Protein AF-A0AAN0JYJ9-F1 (afdb_monomer_lite)

Radius of gyration: 47.21 Å; chains: 1; bounding box: 96×45×142 Å

Foldseek 3Di:
DVVVVVVVVVVVVVVVVVVVVVVVVVVVVVVVVVVVVVVVVVVVVVVVVVVVVVVVVVVCVVCVVVVVVVVVVVVVVVVVVVVVVVVVVVVVVVVVVVVVVVVVVVVVVVVVVVPDPDDDPPPCDPVNVVVVVVCVVPVDDDDDDDDDDDDDDDDDDDDDDDDDDDPPPDDPPDDDDPVVVVVVVVVVVVVVVVVVVVVVVVVVVVVVD

Secondary structure (DSSP, 8-state):
-HHHHHHHHHHHHHHHHHHHHHHHHHHHHHHHHHHHHHHHHHHHHHHHHHHHHHHHHHHHHHHHHHHHHHHHHHHHHHHHHHHHHHHHHHHHHHHHHHHHHHHHHHHHHHHHGGGSS--------HHHHHHHHHHHHH------------------------------------SSSSHHHHHHHHHHHHHHHHHHHHHHHHHHHHT--

Organism: Amphimedon queenslandica (NCBI:txid400682)

Structure (mmCIF, N/CA/C/O backbone):
data_AF-A0AAN0JYJ9-F1
#
_entry.id   AF-A0AAN0JYJ9-F1
#
loop_
_atom_site.group_PDB
_atom_site.id
_atom_site.type_symbol
_atom_site.label_atom_id
_atom_site.label_alt_id
_atom_site.label_comp_id
_atom_site.label_asym_id
_atom_site.label_entity_id
_atom_site.label_seq_id
_atom_site.pdbx_PDB_ins_code
_atom_site.Cartn_x
_atom_site.Cartn_y
_atom_site.Cartn_z
_atom_site.occupancy
_atom_site.B_iso_or_equiv
_atom_site.auth_seq_id
_atom_site.auth_comp_id
_atom_site.auth_asym_id
_atom_site.auth_atom_id
_atom_site.pdbx_PDB_model_num
ATOM 1 N N . TYR A 1 1 ? 26.492 5.635 -74.767 1.00 60.31 1 TYR A N 1
ATOM 2 C CA . TYR A 1 1 ? 25.421 5.839 -73.766 1.00 60.31 1 TYR A CA 1
ATOM 3 C C . TYR A 1 1 ? 25.362 4.729 -72.712 1.00 60.31 1 TYR A C 1
ATOM 5 O O . TYR A 1 1 ? 25.387 5.067 -71.536 1.00 60.31 1 TYR A O 1
ATOM 13 N N . HIS A 1 2 ? 25.402 3.439 -73.074 1.00 64.19 2 HIS A N 1
ATOM 14 C CA . HIS A 1 2 ? 25.341 2.319 -72.110 1.00 64.19 2 HIS A CA 1
ATOM 15 C C . HIS A 1 2 ? 26.397 2.320 -70.988 1.00 64.19 2 HIS A C 1
ATOM 17 O O . HIS A 1 2 ? 26.057 2.051 -69.841 1.00 64.19 2 HIS A O 1
ATOM 23 N N . PHE A 1 3 ? 27.651 2.678 -71.275 1.00 72.38 3 PHE A N 1
ATOM 24 C CA . PHE A 1 3 ? 28.722 2.655 -70.267 1.00 72.38 3 PHE A CA 1
ATOM 25 C C . PHE A 1 3 ? 28.516 3.674 -69.128 1.00 72.38 3 PHE A C 1
ATOM 27 O O . PHE A 1 3 ? 28.776 3.377 -67.966 1.00 72.38 3 PHE A O 1
ATOM 34 N N . LYS A 1 4 ? 27.974 4.861 -69.441 1.00 79.06 4 LYS A N 1
ATOM 35 C CA . LYS A 1 4 ? 27.653 5.888 -68.432 1.00 79.06 4 LYS A CA 1
ATOM 36 C C . LYS A 1 4 ? 26.501 5.451 -67.524 1.00 79.06 4 LYS A C 1
ATOM 38 O O . LYS A 1 4 ? 26.541 5.703 -66.326 1.00 79.06 4 LYS A O 1
ATOM 43 N N . PHE A 1 5 ? 25.504 4.772 -68.092 1.00 86.69 5 PHE A N 1
ATOM 44 C CA . PHE A 1 5 ? 24.367 4.247 -67.338 1.00 86.69 5 PHE A CA 1
ATOM 45 C C . PHE A 1 5 ? 24.792 3.131 -66.374 1.00 86.69 5 PHE A C 1
ATOM 47 O O . PHE A 1 5 ? 24.435 3.164 -65.203 1.00 86.69 5 PHE A O 1
ATOM 54 N N . TYR A 1 6 ? 25.637 2.201 -66.833 1.00 89.81 6 TYR A N 1
ATOM 55 C CA . TYR A 1 6 ? 26.195 1.144 -65.985 1.00 89.81 6 TYR A CA 1
ATOM 56 C C . TYR A 1 6 ? 26.971 1.706 -64.783 1.00 89.81 6 TYR A C 1
ATOM 58 O O . TYR A 1 6 ? 26.788 1.259 -63.653 1.00 89.81 6 TYR A O 1
ATOM 66 N N . HIS A 1 7 ? 27.789 2.737 -65.007 1.00 89.19 7 HIS A N 1
ATOM 67 C CA . HIS A 1 7 ? 28.553 3.367 -63.934 1.00 89.19 7 HIS A CA 1
ATOM 68 C C . HIS A 1 7 ? 27.659 4.088 -62.911 1.00 89.19 7 HIS A C 1
ATOM 70 O O . HIS A 1 7 ? 27.952 4.064 -61.716 1.00 89.19 7 HIS A O 1
ATOM 76 N N . ALA A 1 8 ? 26.563 4.709 -63.360 1.00 91.06 8 ALA A N 1
ATOM 77 C CA . ALA A 1 8 ? 25.593 5.342 -62.470 1.00 91.06 8 ALA A CA 1
ATOM 78 C C . ALA A 1 8 ? 24.865 4.308 -61.594 1.00 91.06 8 ALA A C 1
ATOM 80 O O . ALA A 1 8 ? 24.741 4.508 -60.389 1.00 91.06 8 ALA A O 1
ATOM 81 N N . VAL A 1 9 ? 24.455 3.173 -62.172 1.00 93.62 9 VAL A N 1
ATOM 82 C CA . VAL A 1 9 ? 23.815 2.075 -61.425 1.00 93.62 9 VAL A CA 1
ATOM 83 C C . VAL A 1 9 ? 24.770 1.467 -60.396 1.00 93.62 9 VAL A C 1
ATOM 85 O O . VAL A 1 9 ? 24.369 1.258 -59.255 1.00 93.62 9 VAL A O 1
ATOM 88 N N . LYS A 1 10 ? 26.040 1.232 -60.757 1.00 95.00 10 LYS A N 1
ATOM 89 C CA . LYS A 1 10 ? 27.048 0.704 -59.821 1.00 95.00 10 LYS A CA 1
ATOM 90 C C . LYS A 1 10 ? 27.256 1.639 -58.628 1.00 95.00 10 LYS A C 1
ATOM 92 O O . LYS A 1 10 ? 27.233 1.176 -57.495 1.00 95.00 10 LYS A O 1
ATOM 97 N N . LYS A 1 11 ? 27.371 2.946 -58.888 1.00 95.19 11 LYS A N 1
ATOM 98 C CA . LYS A 1 11 ? 27.524 3.973 -57.849 1.00 95.19 11 LYS A CA 1
ATOM 99 C C . LYS A 1 11 ? 26.323 4.005 -56.900 1.00 95.19 11 LYS A C 1
ATOM 101 O O . LYS A 1 11 ? 26.507 3.979 -55.694 1.00 95.19 11 LYS A O 1
ATOM 106 N N . LEU A 1 12 ? 25.101 3.979 -57.436 1.00 95.44 12 LEU A N 1
ATOM 107 C CA . LEU A 1 12 ? 23.884 3.931 -56.617 1.00 95.44 12 LEU A CA 1
ATOM 108 C C . LEU A 1 12 ? 23.772 2.636 -55.802 1.00 95.44 12 LEU A C 1
ATOM 110 O O . LEU A 1 12 ? 23.258 2.652 -54.688 1.00 95.44 12 LEU A O 1
ATOM 114 N N . GLN A 1 13 ? 24.249 1.509 -56.336 1.00 94.44 13 GLN A N 1
ATOM 115 C CA . GLN A 1 13 ? 24.273 0.244 -55.606 1.00 94.44 13 GLN A CA 1
ATOM 116 C C . GLN A 1 13 ? 25.289 0.267 -54.455 1.00 94.44 13 GLN A C 1
ATOM 118 O O . GLN A 1 13 ? 24.998 -0.259 -53.384 1.00 94.44 13 GLN A O 1
ATOM 123 N N . GLU A 1 14 ? 26.456 0.877 -54.665 1.00 96.19 14 GLU A N 1
ATOM 124 C CA . GLU A 1 14 ? 27.469 1.087 -53.624 1.00 96.19 14 GLU A CA 1
ATOM 125 C C . GLU A 1 14 ? 26.932 2.023 -52.531 1.00 96.19 14 GLU A C 1
ATOM 127 O O . GLU A 1 14 ? 26.912 1.631 -51.368 1.00 96.19 14 GLU A O 1
ATOM 132 N N . GLU A 1 15 ? 26.358 3.172 -52.905 1.00 95.88 15 GLU A N 1
ATOM 133 C CA . GLU A 1 15 ? 25.722 4.117 -51.971 1.00 95.88 15 GLU A CA 1
ATOM 134 C C . GLU A 1 15 ? 24.579 3.465 -51.174 1.00 95.88 15 GLU A C 1
ATOM 136 O O . GLU A 1 15 ? 24.473 3.654 -49.963 1.00 95.88 15 GLU A O 1
ATOM 141 N N . LYS A 1 16 ? 23.739 2.641 -51.820 1.00 95.75 16 LYS A N 1
ATOM 142 C CA . LYS A 1 16 ? 22.683 1.876 -51.136 1.00 95.75 16 LYS A CA 1
ATOM 143 C C . LYS A 1 16 ? 23.263 0.903 -50.107 1.00 95.75 16 LYS A C 1
ATOM 145 O O . LYS A 1 16 ? 22.707 0.772 -49.017 1.00 95.75 16 LYS A O 1
ATOM 150 N N . ASN A 1 17 ? 24.333 0.193 -50.458 1.00 96.38 17 ASN A N 1
ATOM 151 C CA . ASN A 1 17 ? 24.959 -0.781 -49.567 1.00 96.38 17 ASN A CA 1
ATOM 152 C C . ASN A 1 17 ? 25.631 -0.088 -48.373 1.00 96.38 17 ASN A C 1
ATOM 154 O O . ASN A 1 17 ? 25.452 -0.535 -47.242 1.00 96.38 17 ASN A O 1
ATOM 158 N N . GLU A 1 18 ? 26.347 1.014 -48.609 1.00 96.88 18 GLU A N 1
ATOM 159 C CA . GLU A 1 18 ? 26.961 1.834 -47.557 1.00 96.88 18 GLU A CA 1
ATOM 160 C C . GLU A 1 18 ? 25.907 2.398 -46.604 1.00 96.88 18 GLU A C 1
ATOM 162 O O . GLU A 1 18 ? 26.042 2.275 -45.387 1.00 96.88 18 GLU A O 1
ATOM 167 N N . LEU A 1 19 ? 24.816 2.948 -47.141 1.00 95.56 19 LEU A N 1
ATOM 168 C CA . LEU A 1 19 ? 23.715 3.462 -46.332 1.00 95.56 19 LEU A CA 1
ATOM 169 C C . LEU A 1 19 ? 23.060 2.343 -45.505 1.00 95.56 19 LEU A C 1
ATOM 171 O O . LEU A 1 19 ? 22.763 2.537 -44.328 1.00 95.56 19 LEU A O 1
ATOM 175 N N . GLY A 1 20 ? 22.883 1.153 -46.088 1.00 96.50 20 GLY A N 1
ATOM 176 C CA . GLY A 1 20 ? 22.383 -0.024 -45.375 1.00 96.50 20 GLY A CA 1
ATOM 177 C C . GLY A 1 20 ? 23.282 -0.442 -44.207 1.00 96.50 20 GLY A C 1
ATOM 178 O O . GLY A 1 20 ? 22.779 -0.710 -43.119 1.00 96.50 20 GLY A O 1
ATOM 179 N N . GLN A 1 21 ? 24.604 -0.434 -44.401 1.00 95.88 21 GLN A N 1
ATOM 180 C CA . GLN A 1 21 ? 25.572 -0.721 -43.335 1.00 95.88 21 GLN A CA 1
ATOM 181 C C . GLN A 1 21 ? 25.554 0.348 -42.237 1.00 95.88 21 GLN A C 1
ATOM 183 O O . GLN A 1 21 ? 25.601 0.007 -41.058 1.00 95.88 21 GLN A O 1
ATOM 188 N N . GLN A 1 22 ? 25.434 1.628 -42.604 1.00 94.94 22 GLN A N 1
ATOM 189 C CA . GLN A 1 22 ? 25.311 2.720 -41.635 1.00 94.94 22 GLN A CA 1
ATOM 190 C C . GLN A 1 22 ? 24.035 2.598 -40.795 1.00 94.94 22 GLN A C 1
ATOM 192 O O . GLN A 1 22 ? 24.082 2.815 -39.586 1.00 94.94 22 GLN A O 1
ATOM 197 N N . TYR A 1 23 ? 22.904 2.231 -41.408 1.00 96.25 23 TYR A N 1
ATOM 198 C CA . TYR A 1 23 ? 21.664 1.997 -40.669 1.00 96.25 23 TYR A CA 1
ATOM 199 C C . TYR A 1 23 ? 21.763 0.790 -39.742 1.00 96.25 23 TYR A C 1
ATOM 201 O O . TYR A 1 23 ? 21.353 0.913 -38.593 1.00 96.25 23 TYR A O 1
ATOM 209 N N . ALA A 1 24 ? 22.333 -0.328 -40.200 1.00 95.88 24 ALA A N 1
ATOM 210 C CA . ALA A 1 24 ? 22.543 -1.504 -39.355 1.00 95.88 24 ALA A CA 1
ATOM 211 C C . ALA A 1 24 ? 23.403 -1.159 -38.129 1.00 95.88 24 ALA A C 1
ATOM 213 O O . ALA A 1 24 ? 22.962 -1.346 -37.002 1.00 95.88 24 ALA A O 1
ATOM 214 N N . ALA A 1 25 ? 24.553 -0.510 -38.339 1.00 96.19 25 ALA A N 1
ATOM 215 C CA . ALA A 1 25 ? 25.422 -0.082 -37.244 1.00 96.19 25 ALA A CA 1
ATOM 216 C C . ALA A 1 25 ? 24.729 0.902 -36.283 1.00 96.19 25 ALA A C 1
ATOM 218 O O . ALA A 1 25 ? 24.955 0.868 -35.077 1.00 96.19 25 ALA A O 1
ATOM 219 N N . LYS A 1 26 ? 23.875 1.795 -36.800 1.00 96.00 26 LYS A N 1
ATOM 220 C CA . LYS A 1 26 ? 23.113 2.727 -35.962 1.00 96.00 26 LYS A CA 1
ATOM 221 C C . LYS A 1 26 ? 22.038 2.017 -35.136 1.00 96.00 26 LYS A C 1
ATOM 223 O O . LYS A 1 26 ? 21.800 2.437 -34.008 1.00 96.00 26 LYS A O 1
ATOM 228 N N . ILE A 1 27 ? 21.392 0.992 -35.690 1.00 95.81 27 ILE A N 1
ATOM 229 C CA . ILE A 1 27 ? 20.419 0.165 -34.967 1.00 95.81 27 ILE A CA 1
ATOM 230 C C . ILE A 1 27 ? 21.123 -0.563 -33.823 1.00 95.81 27 ILE A C 1
ATOM 232 O O . ILE A 1 27 ? 20.688 -0.408 -32.689 1.00 95.81 27 ILE A O 1
ATOM 236 N N . ASP A 1 28 ? 22.257 -1.218 -34.086 1.00 96.44 28 ASP A N 1
ATOM 237 C CA . ASP A 1 28 ? 23.019 -1.943 -33.058 1.00 96.44 28 ASP A CA 1
ATOM 238 C C . ASP A 1 28 ? 23.403 -1.030 -31.876 1.00 96.44 28 ASP A C 1
ATOM 240 O O . ASP A 1 28 ? 23.255 -1.392 -30.710 1.00 96.44 28 ASP A O 1
ATOM 244 N N . VAL A 1 29 ? 23.853 0.198 -32.165 1.00 96.94 29 VAL A N 1
ATOM 245 C CA . VAL A 1 29 ? 24.189 1.184 -31.123 1.00 96.94 29 VAL A CA 1
ATOM 246 C C . VAL A 1 29 ? 22.951 1.622 -30.338 1.00 96.94 29 VAL A C 1
ATOM 248 O O . VAL A 1 29 ? 23.022 1.762 -29.119 1.00 96.94 29 VAL A O 1
ATOM 251 N N . LEU A 1 30 ? 21.821 1.860 -31.010 1.00 96.19 30 LEU A N 1
ATOM 252 C CA . LEU A 1 30 ? 20.580 2.245 -30.333 1.00 96.19 30 LEU A CA 1
ATOM 253 C C . LEU A 1 30 ? 20.045 1.121 -29.443 1.00 96.19 30 LEU A C 1
ATOM 255 O O . LEU A 1 30 ? 19.580 1.408 -28.343 1.00 96.19 30 LEU A O 1
ATOM 259 N N . GLU A 1 31 ? 20.134 -0.133 -29.887 1.00 95.94 31 GLU A N 1
ATOM 260 C CA . GLU A 1 31 ? 19.714 -1.297 -29.105 1.00 95.94 31 GLU A CA 1
ATOM 261 C C . GLU A 1 31 ? 20.549 -1.452 -27.829 1.00 95.94 31 GLU A C 1
ATOM 263 O O . GLU A 1 31 ? 19.984 -1.676 -26.756 1.00 95.94 31 GLU A O 1
ATOM 268 N N . GLU A 1 32 ? 21.871 -1.269 -27.906 1.00 97.00 32 GLU A N 1
ATOM 269 C CA . GLU A 1 32 ? 22.724 -1.319 -26.714 1.00 97.00 32 GLU A CA 1
ATOM 270 C C . GLU A 1 32 ? 22.459 -0.148 -25.760 1.00 97.00 32 GLU A C 1
ATOM 272 O O . GLU A 1 32 ? 22.305 -0.379 -24.563 1.00 97.00 32 GLU A O 1
ATOM 277 N N . VAL A 1 33 ? 22.289 1.084 -26.257 1.00 97.06 33 VAL A N 1
ATOM 278 C CA . VAL A 1 33 ? 21.932 2.231 -25.395 1.00 97.06 33 VAL A CA 1
ATOM 279 C C . VAL A 1 33 ? 20.591 1.997 -24.694 1.00 97.06 33 VAL A C 1
ATOM 281 O O . VAL A 1 33 ? 20.481 2.189 -23.486 1.00 97.06 33 VAL A O 1
ATOM 284 N N . GLN A 1 34 ? 19.573 1.528 -25.420 1.00 96.12 34 GLN A N 1
ATOM 285 C CA . GLN A 1 34 ? 18.264 1.229 -24.832 1.00 96.12 34 GLN A CA 1
ATOM 286 C C . GLN A 1 34 ? 18.333 0.096 -23.804 1.00 96.12 34 GLN A C 1
ATOM 288 O O . GLN A 1 34 ? 17.610 0.109 -22.805 1.00 96.12 34 GLN A O 1
ATOM 293 N N . LYS A 1 35 ? 19.195 -0.896 -24.034 1.00 96.81 35 LYS A N 1
ATOM 294 C CA . LYS A 1 35 ? 19.436 -1.984 -23.087 1.00 96.81 35 LYS A CA 1
ATOM 295 C C . LYS A 1 35 ? 20.114 -1.475 -21.815 1.00 96.81 35 LYS A C 1
ATOM 297 O O . LYS A 1 35 ? 19.615 -1.765 -20.732 1.00 96.81 35 LYS A O 1
ATOM 302 N N . GLU A 1 36 ? 21.152 -0.651 -21.929 1.00 97.44 36 GLU A N 1
ATOM 303 C CA . GLU A 1 36 ? 21.815 -0.023 -20.778 1.00 97.44 36 GLU A CA 1
ATOM 304 C C . GLU A 1 36 ? 20.867 0.884 -19.975 1.00 97.44 36 GLU A C 1
ATOM 306 O O . GLU A 1 36 ? 20.859 0.851 -18.738 1.00 97.44 36 GLU A O 1
ATOM 311 N N . GLU A 1 37 ? 20.026 1.671 -20.655 1.00 96.62 37 GLU A N 1
ATOM 312 C CA . GLU A 1 37 ? 19.012 2.512 -20.011 1.00 96.62 37 GLU A CA 1
ATOM 313 C C . GLU A 1 37 ? 17.986 1.669 -19.247 1.00 96.62 37 GLU A C 1
ATOM 315 O O . GLU A 1 37 ? 17.693 1.950 -18.081 1.00 96.62 37 GLU A O 1
ATOM 320 N N . ARG A 1 38 ? 17.476 0.599 -19.866 1.00 97.06 38 ARG A N 1
ATOM 321 C CA . ARG A 1 38 ? 16.539 -0.335 -19.229 1.00 97.06 38 ARG A CA 1
ATOM 322 C C . ARG A 1 38 ? 17.162 -1.024 -18.017 1.00 97.06 38 ARG A C 1
ATOM 324 O O . ARG A 1 38 ? 16.510 -1.116 -16.975 1.00 97.06 38 ARG A O 1
ATOM 331 N N . ASP A 1 39 ? 18.405 -1.477 -18.119 1.00 97.94 39 ASP A N 1
ATOM 332 C CA . ASP A 1 39 ? 19.110 -2.133 -17.014 1.00 97.94 39 ASP A CA 1
ATOM 333 C C . ASP A 1 39 ? 19.332 -1.150 -15.852 1.00 97.94 39 ASP A C 1
ATOM 335 O O . ASP A 1 39 ? 19.088 -1.477 -14.687 1.00 97.94 39 ASP A O 1
ATOM 339 N N . THR A 1 40 ? 19.679 0.101 -16.166 1.00 98.12 40 THR A N 1
ATOM 340 C CA . THR A 1 40 ? 19.810 1.181 -15.178 1.00 98.12 40 THR A CA 1
ATOM 341 C C . THR A 1 40 ? 18.482 1.484 -14.484 1.00 98.12 40 THR A C 1
ATOM 343 O O . THR A 1 40 ? 18.443 1.646 -13.261 1.00 98.12 40 THR A O 1
ATOM 346 N N . LEU A 1 41 ? 17.383 1.570 -15.238 1.00 97.44 41 LEU A N 1
ATOM 347 C CA . LEU A 1 41 ? 16.050 1.796 -14.677 1.00 97.44 41 LEU A CA 1
ATOM 348 C C . LEU A 1 41 ? 15.606 0.629 -13.795 1.00 97.44 41 LEU A C 1
ATOM 350 O O . LEU A 1 41 ? 15.088 0.860 -12.705 1.00 97.44 41 LEU A O 1
ATOM 354 N N . THR A 1 42 ? 15.873 -0.604 -14.223 1.00 97.19 42 THR A N 1
ATOM 355 C CA . THR A 1 42 ? 15.576 -1.819 -13.452 1.00 97.19 42 THR A CA 1
ATOM 356 C C . THR A 1 42 ? 16.305 -1.798 -12.111 1.00 97.19 42 THR A C 1
ATOM 358 O O . THR A 1 42 ? 15.694 -2.012 -11.066 1.00 97.19 42 THR A O 1
ATOM 361 N N . LEU A 1 43 ? 17.595 -1.452 -12.112 1.00 98.19 43 LEU A N 1
ATOM 362 C CA . LEU A 1 43 ? 18.385 -1.353 -10.887 1.00 98.19 43 LEU A CA 1
ATOM 363 C C . LEU A 1 43 ? 17.863 -0.257 -9.945 1.00 98.19 43 LEU A C 1
ATOM 365 O O . LEU A 1 43 ? 17.735 -0.495 -8.743 1.00 98.19 43 LEU A O 1
ATOM 369 N N . LYS A 1 44 ? 17.520 0.924 -10.475 1.00 97.50 44 LYS A N 1
ATOM 370 C CA . LYS A 1 44 ? 16.925 2.012 -9.680 1.00 97.50 44 LYS A CA 1
ATOM 371 C C . LYS A 1 44 ? 15.576 1.614 -9.082 1.00 97.50 44 LYS A C 1
ATOM 373 O O . LYS A 1 44 ? 15.329 1.911 -7.917 1.00 97.50 44 LYS A O 1
ATOM 378 N N . LEU A 1 45 ? 14.730 0.927 -9.851 1.00 97.06 45 LEU A N 1
ATOM 379 C CA . LEU A 1 45 ? 13.441 0.426 -9.376 1.00 97.06 45 LEU A CA 1
ATOM 380 C C . LEU A 1 45 ? 13.641 -0.534 -8.198 1.00 97.06 45 LEU A C 1
ATOM 382 O O . LEU A 1 45 ? 13.080 -0.311 -7.129 1.00 97.06 45 LEU A O 1
ATOM 386 N N . SER A 1 46 ? 14.517 -1.531 -8.346 1.00 97.31 46 SER A N 1
ATOM 387 C CA . SER A 1 46 ? 14.801 -2.488 -7.272 1.00 97.31 46 SER A CA 1
ATOM 388 C C . SER A 1 46 ? 15.358 -1.818 -6.012 1.00 97.31 46 SER A C 1
ATOM 390 O O . SER A 1 46 ? 15.009 -2.212 -4.901 1.00 97.31 46 SER A O 1
ATOM 392 N N . GLN A 1 47 ? 16.199 -0.789 -6.153 1.00 96.75 47 GLN A N 1
ATOM 393 C CA . GLN A 1 47 ? 16.694 -0.016 -5.008 1.00 96.75 47 GLN A CA 1
ATOM 394 C C . GLN A 1 47 ? 15.563 0.710 -4.271 1.00 96.75 47 GLN A C 1
ATOM 396 O O . GLN A 1 47 ? 15.513 0.667 -3.042 1.00 96.75 47 GLN A O 1
ATOM 401 N N . LEU A 1 48 ? 14.641 1.339 -5.006 1.00 96.69 48 LEU A N 1
ATOM 402 C CA . LEU A 1 48 ? 13.482 2.011 -4.418 1.00 96.69 48 LEU A CA 1
ATOM 403 C C . LEU A 1 48 ? 12.539 1.019 -3.723 1.00 96.69 48 LEU A C 1
ATOM 405 O O . LEU A 1 48 ? 12.097 1.289 -2.611 1.00 96.69 48 LEU A O 1
ATOM 409 N N . GLU A 1 49 ? 12.286 -0.149 -4.315 1.00 97.69 49 GLU A N 1
ATOM 410 C CA . GLU A 1 49 ? 11.458 -1.207 -3.713 1.00 97.69 49 GLU A CA 1
ATOM 411 C C . GLU A 1 49 ? 12.067 -1.786 -2.427 1.00 97.69 49 GLU A C 1
ATOM 413 O O . GLU A 1 49 ? 11.352 -2.165 -1.495 1.00 97.69 49 GLU A O 1
ATOM 418 N N . ILE A 1 50 ? 13.396 -1.890 -2.358 1.00 97.56 50 ILE A N 1
ATOM 419 C CA . ILE A 1 50 ? 14.096 -2.282 -1.129 1.00 97.56 50 ILE A CA 1
ATOM 420 C C . ILE A 1 50 ? 13.953 -1.180 -0.075 1.00 97.56 50 ILE A C 1
ATOM 422 O O . ILE A 1 50 ? 13.550 -1.477 1.048 1.00 97.56 50 ILE A O 1
ATOM 426 N N . GLY A 1 51 ? 14.212 0.078 -0.445 1.00 96.81 51 GLY A N 1
ATOM 427 C CA . GLY A 1 51 ? 14.094 1.216 0.467 1.00 96.81 51 GLY A CA 1
ATOM 428 C C . GLY A 1 51 ? 12.681 1.387 1.029 1.00 96.81 51 GLY A C 1
ATOM 429 O O . GLY A 1 51 ? 12.522 1.615 2.226 1.00 96.81 51 GLY A O 1
ATOM 430 N N . LEU A 1 52 ? 11.650 1.198 0.200 1.00 96.50 52 LEU A N 1
ATOM 431 C CA . LEU A 1 52 ? 10.253 1.249 0.634 1.00 96.50 52 LEU A CA 1
ATOM 432 C C . LEU A 1 52 ? 9.955 0.180 1.694 1.00 96.50 52 LEU A C 1
ATOM 434 O O . LEU A 1 52 ? 9.433 0.501 2.758 1.00 96.50 52 LEU A O 1
ATOM 438 N N . ARG A 1 53 ? 10.348 -1.077 1.443 1.00 95.38 53 ARG A N 1
ATOM 439 C CA . ARG A 1 53 ? 10.153 -2.178 2.404 1.00 95.38 53 ARG A CA 1
ATOM 440 C C . ARG A 1 53 ? 10.883 -1.941 3.721 1.00 95.38 53 ARG A C 1
ATOM 442 O O . ARG A 1 53 ? 10.381 -2.317 4.782 1.00 95.38 53 ARG A O 1
ATOM 449 N N . GLU A 1 54 ? 12.062 -1.334 3.669 1.00 97.69 54 GLU A N 1
ATOM 450 C CA . GLU A 1 54 ? 12.819 -0.991 4.868 1.00 97.69 54 GLU A CA 1
ATOM 451 C C . GLU A 1 54 ? 12.116 0.102 5.682 1.00 97.69 54 GLU A C 1
ATOM 453 O O . GLU A 1 54 ? 11.926 -0.074 6.886 1.00 97.69 54 GLU A O 1
ATOM 458 N N . ILE A 1 55 ? 11.636 1.168 5.034 1.00 95.62 55 ILE A N 1
ATOM 459 C CA . ILE A 1 55 ? 10.859 2.229 5.692 1.00 95.62 55 ILE A CA 1
ATOM 460 C C . ILE A 1 55 ? 9.575 1.664 6.309 1.00 95.62 55 ILE A C 1
ATOM 462 O O . ILE A 1 55 ? 9.278 1.956 7.466 1.00 95.62 55 ILE A O 1
ATOM 466 N N . GLU A 1 56 ? 8.835 0.820 5.587 1.00 94.81 56 GLU A N 1
ATOM 467 C CA . GLU A 1 56 ? 7.632 0.163 6.115 1.00 94.81 56 GLU A CA 1
ATOM 468 C C . GLU A 1 56 ? 7.936 -0.688 7.351 1.00 94.81 56 GLU A C 1
ATOM 470 O O . GLU A 1 56 ? 7.175 -0.684 8.320 1.00 94.81 56 GLU A O 1
ATOM 475 N N . THR A 1 57 ? 9.051 -1.421 7.330 1.00 94.88 57 THR A N 1
ATOM 476 C CA . THR A 1 57 ? 9.479 -2.253 8.460 1.00 94.88 57 THR A CA 1
ATOM 477 C C . THR A 1 57 ? 9.858 -1.389 9.658 1.00 94.88 57 THR A C 1
ATOM 479 O O . THR A 1 57 ? 9.410 -1.658 10.770 1.00 94.88 57 THR A O 1
ATOM 482 N N . GLN A 1 58 ? 10.624 -0.318 9.436 1.00 93.81 58 GLN 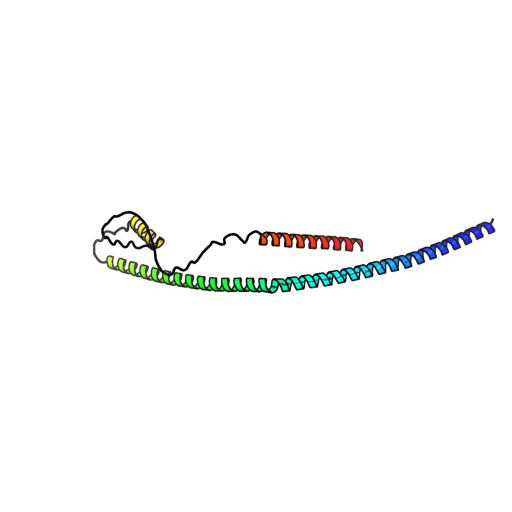A N 1
ATOM 483 C CA . GLN A 1 58 ? 10.997 0.632 10.483 1.00 93.81 58 GLN A CA 1
ATOM 484 C C . GLN A 1 58 ? 9.774 1.333 11.078 1.00 93.81 58 GLN A C 1
ATOM 486 O O . GLN A 1 58 ? 9.702 1.504 12.291 1.00 93.81 58 GLN A O 1
ATOM 491 N N . TRP A 1 59 ? 8.799 1.712 10.249 1.00 94.25 59 TRP A N 1
ATOM 492 C CA . TRP A 1 59 ? 7.556 2.324 10.709 1.00 94.25 59 TRP A CA 1
ATOM 493 C C . TRP A 1 59 ? 6.754 1.354 11.578 1.00 94.25 59 TRP A C 1
ATOM 495 O O . TRP A 1 59 ? 6.391 1.697 12.702 1.00 94.25 59 TRP A O 1
ATOM 505 N N . LYS A 1 60 ? 6.557 0.115 11.107 1.00 91.38 60 LYS A N 1
ATOM 506 C CA . LYS A 1 60 ? 5.884 -0.934 11.886 1.00 91.38 60 LYS A CA 1
ATOM 507 C C . LYS A 1 60 ? 6.571 -1.165 13.223 1.00 91.38 60 LYS A C 1
ATOM 509 O O . LYS A 1 60 ? 5.889 -1.258 14.231 1.00 91.38 60 LYS A O 1
ATOM 514 N N . GLU A 1 61 ? 7.897 -1.231 13.241 1.00 93.81 61 GLU A N 1
ATOM 515 C CA . GLU A 1 61 ? 8.646 -1.477 14.471 1.00 93.81 61 GLU A CA 1
ATOM 516 C C . GLU A 1 61 ? 8.594 -0.286 15.432 1.00 93.81 61 GLU A C 1
ATOM 518 O O . GLU A 1 61 ? 8.404 -0.472 16.630 1.00 93.81 61 GLU A O 1
ATOM 523 N N . LYS A 1 62 ? 8.690 0.941 14.909 1.00 93.62 62 LYS A N 1
ATOM 524 C CA . LYS A 1 62 ? 8.625 2.168 15.708 1.00 93.62 62 LYS A CA 1
ATOM 525 C C . LYS A 1 62 ? 7.292 2.308 16.442 1.00 93.62 62 LYS A C 1
ATOM 527 O O . LYS A 1 62 ? 7.294 2.710 17.597 1.00 93.62 62 LYS A O 1
ATOM 532 N N . TYR A 1 63 ? 6.185 2.003 15.770 1.00 90.62 63 TYR A N 1
ATOM 533 C CA . TYR A 1 63 ? 4.837 2.210 16.309 1.00 90.62 63 TYR A CA 1
ATOM 534 C C . TYR A 1 63 ? 4.200 0.941 16.882 1.00 90.62 63 TYR A C 1
ATOM 536 O O . TYR A 1 63 ? 3.096 1.006 17.412 1.00 90.62 63 TYR A O 1
ATOM 544 N N . ARG A 1 64 ? 4.881 -0.212 16.813 1.00 91.19 64 ARG A N 1
ATOM 545 C CA . ARG A 1 64 ? 4.384 -1.484 17.357 1.00 91.19 64 ARG A CA 1
ATOM 546 C C . ARG A 1 64 ? 3.958 -1.342 18.816 1.00 91.19 64 ARG A C 1
ATOM 548 O O . ARG A 1 64 ? 2.836 -1.697 19.146 1.00 91.19 64 ARG A O 1
ATOM 555 N N . GLY A 1 65 ? 4.850 -0.818 19.657 1.00 87.94 65 GLY A N 1
ATOM 556 C CA . GLY A 1 65 ? 4.603 -0.698 21.094 1.00 87.94 65 GLY A CA 1
ATOM 557 C C . GLY A 1 65 ? 3.435 0.231 21.414 1.00 87.94 65 GLY A C 1
ATOM 558 O O . GLY A 1 65 ? 2.610 -0.113 22.251 1.00 87.94 65 GLY A O 1
ATOM 559 N N . ASP A 1 66 ? 3.329 1.358 20.707 1.00 91.75 66 ASP A N 1
ATOM 560 C CA . ASP A 1 66 ? 2.236 2.319 20.895 1.00 91.75 66 ASP A CA 1
ATOM 561 C C . ASP A 1 66 ? 0.881 1.694 20.521 1.00 91.75 66 ASP A C 1
ATOM 563 O O . ASP A 1 66 ? -0.084 1.810 21.271 1.00 91.75 66 ASP A O 1
ATOM 567 N N . ILE A 1 67 ? 0.824 0.968 19.398 1.00 89.38 67 ILE A N 1
ATOM 568 C CA . ILE A 1 67 ? -0.391 0.277 18.939 1.00 89.38 67 ILE A CA 1
ATOM 569 C C . ILE A 1 67 ? -0.772 -0.859 19.895 1.00 89.38 67 ILE A C 1
ATOM 571 O O . ILE A 1 67 ? -1.946 -1.028 20.215 1.00 89.38 67 ILE A O 1
ATOM 575 N N . GLU A 1 68 ? 0.199 -1.660 20.336 1.00 93.19 68 GLU A N 1
ATOM 576 C CA . GLU A 1 68 ? -0.037 -2.761 21.278 1.00 93.19 68 GLU A CA 1
ATOM 577 C C . GLU A 1 68 ? -0.514 -2.237 22.640 1.00 93.19 68 GLU A C 1
ATOM 579 O O . GLU A 1 68 ? -1.421 -2.822 23.232 1.00 93.19 68 GLU A O 1
ATOM 584 N N . LEU A 1 69 ? 0.041 -1.115 23.109 1.00 94.00 69 LEU A N 1
ATOM 585 C CA . LEU A 1 69 ? -0.386 -0.463 24.344 1.00 94.00 69 LEU A CA 1
ATOM 586 C C . LEU A 1 69 ? -1.818 0.068 24.229 1.00 94.00 69 LEU A C 1
ATOM 588 O O . LEU A 1 69 ? -2.647 -0.274 25.065 1.00 94.00 69 LEU A O 1
ATOM 592 N N . GLU A 1 70 ? -2.132 0.832 23.181 1.00 94.31 70 GLU A N 1
ATOM 593 C CA . GLU A 1 70 ? -3.481 1.372 22.962 1.00 94.31 70 GLU A CA 1
ATOM 594 C C . GLU A 1 70 ? -4.523 0.246 22.838 1.00 94.31 70 GLU A C 1
ATOM 596 O O . GLU A 1 70 ? -5.610 0.319 23.413 1.00 94.31 70 GLU A O 1
ATOM 601 N N . GLN A 1 71 ? -4.185 -0.849 22.147 1.00 93.62 71 GLN A N 1
ATOM 602 C CA . GLN A 1 71 ? -5.054 -2.026 22.062 1.00 93.62 71 GLN A CA 1
ATOM 603 C C . GLN A 1 71 ? -5.299 -2.673 23.427 1.00 93.62 71 GLN A C 1
ATOM 605 O O . GLN A 1 71 ? -6.424 -3.096 23.706 1.00 93.62 71 GLN A O 1
ATOM 610 N N . GLN A 1 72 ? -4.268 -2.760 24.267 1.00 95.44 72 GLN A N 1
ATOM 611 C CA . GLN A 1 72 ? -4.388 -3.319 25.608 1.00 95.44 72 GLN A CA 1
ATOM 612 C C . GLN A 1 72 ? -5.215 -2.409 26.524 1.00 95.44 72 GLN A C 1
ATOM 614 O O . GLN A 1 72 ? -6.111 -2.897 27.209 1.00 95.44 72 GLN A O 1
ATOM 619 N N . GLU A 1 73 ? -4.981 -1.097 26.488 1.00 95.94 73 GLU A N 1
ATOM 620 C CA . GLU A 1 73 ? -5.746 -0.113 27.260 1.00 95.94 73 GLU A CA 1
ATOM 621 C C . GLU A 1 73 ? -7.237 -0.157 26.900 1.00 95.94 73 GLU A C 1
ATOM 623 O O . GLU A 1 73 ? -8.087 -0.253 27.788 1.00 95.94 73 GLU A O 1
ATOM 628 N N . LEU A 1 74 ? -7.566 -0.197 25.604 1.00 95.62 74 LEU A N 1
ATOM 629 C CA . LEU A 1 74 ? -8.947 -0.338 25.134 1.00 95.62 74 LEU A CA 1
ATOM 630 C C . LEU A 1 74 ? -9.575 -1.675 25.545 1.00 95.62 74 LEU A C 1
ATOM 632 O O . LEU A 1 74 ? -10.769 -1.740 25.853 1.00 95.62 74 LEU A O 1
ATOM 636 N N . TYR A 1 75 ? -8.794 -2.757 25.536 1.00 96.19 75 TYR A N 1
ATOM 637 C CA . TYR A 1 75 ? -9.264 -4.056 26.002 1.00 96.19 75 TYR A CA 1
ATOM 638 C C . TYR A 1 75 ? -9.609 -4.012 27.494 1.00 96.19 75 TYR A C 1
ATOM 640 O O . TYR A 1 75 ? -10.700 -4.443 27.875 1.00 96.19 75 TYR A O 1
ATOM 648 N N . ASP A 1 76 ? -8.723 -3.459 28.321 1.00 97.00 76 ASP A N 1
ATOM 649 C CA . ASP A 1 76 ? -8.909 -3.367 29.769 1.00 97.00 76 ASP A CA 1
ATOM 650 C C . ASP A 1 76 ? -10.084 -2.447 30.129 1.00 97.00 76 ASP A C 1
ATOM 652 O O . ASP A 1 76 ? -10.939 -2.825 30.936 1.00 97.00 76 ASP A O 1
ATOM 656 N N . GLU A 1 77 ? -10.213 -1.293 29.466 1.00 97.31 77 GLU A N 1
ATOM 657 C CA . GLU A 1 77 ? -11.366 -0.399 29.625 1.00 97.31 77 GLU A CA 1
ATOM 658 C C . GLU A 1 77 ? -12.679 -1.116 29.271 1.00 97.31 77 GLU A C 1
ATOM 660 O O . GLU A 1 77 ? -13.664 -1.040 30.010 1.00 97.31 77 GLU A O 1
ATOM 665 N N . ASN A 1 78 ? -12.695 -1.894 28.185 1.00 96.38 78 ASN A N 1
ATOM 666 C CA . ASN A 1 78 ? -13.875 -2.661 27.797 1.00 96.38 78 ASN A CA 1
ATOM 667 C C . ASN A 1 78 ? -14.252 -3.736 28.830 1.00 96.38 78 ASN A C 1
ATOM 669 O O . ASN A 1 78 ? -15.441 -3.961 29.071 1.00 96.38 78 ASN A O 1
ATOM 673 N N . GLN A 1 79 ? -13.268 -4.399 29.446 1.00 97.25 79 GLN A N 1
ATOM 674 C CA . GLN A 1 79 ? -13.525 -5.367 30.518 1.00 97.25 79 GLN A CA 1
ATOM 675 C C . GLN A 1 79 ? -14.106 -4.684 31.756 1.00 97.25 79 GLN A C 1
ATOM 677 O O . GLN A 1 79 ? -15.089 -5.170 32.318 1.00 97.25 79 GLN A O 1
ATOM 682 N N . MET A 1 80 ? -13.565 -3.527 32.139 1.00 96.94 80 MET A N 1
ATOM 683 C CA . MET A 1 80 ? -14.082 -2.747 33.264 1.00 96.94 80 MET A CA 1
ATOM 684 C C . MET A 1 80 ? -15.517 -2.271 33.020 1.00 96.94 80 MET A C 1
ATOM 686 O O . MET A 1 80 ? -16.367 -2.398 33.901 1.00 96.94 80 MET A O 1
ATOM 690 N N . LEU A 1 81 ? -15.824 -1.798 31.810 1.00 96.56 81 LEU A N 1
ATOM 691 C CA . LEU A 1 81 ? -17.184 -1.403 31.439 1.00 96.56 81 LEU A CA 1
ATOM 692 C C . LEU A 1 81 ? -18.161 -2.581 31.492 1.00 96.56 81 LEU A C 1
ATOM 694 O O . LEU A 1 81 ? -19.273 -2.423 31.988 1.00 96.56 81 LEU A O 1
ATOM 698 N N . LYS A 1 82 ? -17.757 -3.774 31.040 1.00 96.69 82 LYS A N 1
ATOM 699 C CA . LYS A 1 82 ? -18.587 -4.987 31.149 1.00 96.69 82 LYS A CA 1
ATOM 700 C C . LYS A 1 82 ? -18.904 -5.341 32.598 1.00 96.69 82 LYS A C 1
ATOM 702 O O . LYS A 1 82 ? -20.049 -5.675 32.891 1.00 96.69 82 LYS A O 1
ATOM 707 N N . LEU A 1 83 ? -17.916 -5.254 33.489 1.00 96.75 83 LEU A N 1
ATOM 708 C CA . LEU A 1 83 ? -18.125 -5.484 34.919 1.00 96.75 83 LEU A CA 1
ATOM 709 C C . LEU A 1 83 ? -19.084 -4.445 35.508 1.00 96.75 83 LEU A C 1
ATOM 711 O O . LEU A 1 83 ? -20.051 -4.821 36.160 1.00 96.75 83 LEU A O 1
ATOM 715 N N . SER A 1 84 ? -18.882 -3.162 35.201 1.00 96.44 84 SER A N 1
ATOM 716 C CA . SER A 1 84 ? -19.755 -2.085 35.680 1.00 96.44 84 SER A CA 1
ATOM 717 C C . SER A 1 84 ? -21.200 -2.235 35.188 1.00 96.44 84 SER A C 1
ATOM 719 O O . SER A 1 84 ? -22.144 -2.041 35.954 1.00 96.44 84 SER A O 1
ATOM 721 N N . VAL A 1 85 ? -21.392 -2.634 33.927 1.00 97.38 85 VAL A N 1
ATOM 722 C CA . VAL A 1 85 ? -22.723 -2.939 33.385 1.00 97.38 85 VAL A CA 1
ATOM 723 C C . VAL A 1 85 ? -23.354 -4.110 34.137 1.00 97.38 85 VAL A C 1
ATOM 725 O O . VAL A 1 85 ? -24.497 -3.991 34.566 1.00 97.38 85 VAL A O 1
ATOM 728 N N . ALA A 1 86 ? -22.615 -5.197 34.369 1.00 96.12 86 ALA A N 1
ATOM 729 C CA . ALA A 1 86 ? -23.125 -6.354 35.106 1.00 96.12 86 ALA A CA 1
ATOM 730 C C . ALA A 1 86 ? -23.500 -6.014 36.565 1.00 96.12 86 ALA A C 1
ATOM 732 O O . ALA A 1 86 ? -24.516 -6.491 37.080 1.00 96.12 86 ALA A O 1
ATOM 733 N N . GLU A 1 87 ? -22.719 -5.159 37.231 1.00 96.06 87 GLU A N 1
ATOM 734 C CA . GLU A 1 87 ? -23.044 -4.637 38.564 1.00 96.06 87 GLU A CA 1
ATOM 735 C C . GLU A 1 87 ? -24.351 -3.839 38.539 1.00 96.06 87 GLU A C 1
ATOM 737 O O . GLU A 1 87 ? -25.250 -4.097 39.341 1.00 96.06 87 GLU A O 1
ATOM 742 N N . LYS A 1 88 ? -24.508 -2.926 37.573 1.00 95.62 88 LYS A N 1
ATOM 743 C CA . LYS A 1 88 ? -25.723 -2.110 37.432 1.00 95.62 88 LYS A CA 1
ATOM 744 C C . LYS A 1 88 ? -26.955 -2.928 37.059 1.00 95.62 88 LYS A C 1
ATOM 746 O O . LYS A 1 88 ? -28.038 -2.651 37.570 1.00 95.62 88 LYS A O 1
ATOM 751 N N . GLU A 1 89 ? -26.809 -3.952 36.223 1.00 96.12 89 GLU A N 1
ATOM 752 C CA . GLU A 1 89 ? -27.880 -4.910 35.932 1.00 96.12 89 GLU A CA 1
ATOM 753 C C . GLU A 1 89 ? -28.307 -5.668 37.196 1.00 96.12 89 GLU A C 1
ATOM 755 O O . GLU A 1 89 ? -29.501 -5.848 37.439 1.00 96.12 89 GLU A O 1
ATOM 760 N N . THR A 1 90 ? -27.350 -6.051 38.044 1.00 94.81 90 THR A N 1
ATOM 761 C CA . THR A 1 90 ? -27.634 -6.730 39.316 1.00 94.81 90 THR A CA 1
ATOM 762 C C . THR A 1 90 ? -28.349 -5.806 40.306 1.00 94.81 90 THR A C 1
ATOM 764 O O . THR A 1 90 ? -29.351 -6.207 40.900 1.00 94.81 90 THR A O 1
ATOM 767 N N . GLU A 1 91 ? -27.886 -4.562 40.463 1.00 94.25 91 GLU A N 1
ATOM 768 C CA . GLU A 1 91 ? -28.554 -3.543 41.289 1.00 94.25 91 GLU A CA 1
ATOM 769 C C . GLU A 1 91 ? -29.995 -3.289 40.816 1.00 94.25 91 GLU A C 1
ATOM 771 O O . GLU A 1 91 ? -30.920 -3.188 41.627 1.00 94.25 91 GLU A O 1
ATOM 776 N N . LEU A 1 92 ? -30.204 -3.223 39.497 1.00 94.31 92 LEU A N 1
ATOM 777 C CA . LEU A 1 92 ? -31.524 -3.024 38.906 1.00 94.31 92 LEU A CA 1
ATOM 778 C C . LEU A 1 92 ? -32.470 -4.188 39.227 1.00 94.31 92 LEU A C 1
ATOM 780 O O . LEU A 1 92 ? -33.618 -3.948 39.604 1.00 94.31 92 LEU A O 1
ATOM 784 N N . LEU A 1 93 ? -31.994 -5.432 39.118 1.00 93.69 93 LEU A N 1
ATOM 785 C CA . LEU A 1 93 ? -32.776 -6.622 39.468 1.00 93.69 93 LEU A CA 1
ATOM 786 C C . LEU A 1 93 ? -33.171 -6.618 40.950 1.00 93.69 93 LEU A C 1
ATOM 788 O O . LEU A 1 93 ? -34.342 -6.805 41.271 1.00 93.69 93 LEU A O 1
ATOM 792 N N . GLN A 1 94 ? -32.232 -6.310 41.848 1.00 88.56 94 GLN A N 1
ATOM 793 C CA . GLN A 1 94 ? -32.517 -6.204 43.284 1.00 88.56 94 GLN A CA 1
ATOM 794 C C . GLN A 1 94 ? -33.549 -5.108 43.589 1.00 88.56 94 GLN A C 1
ATOM 796 O O . GLN A 1 94 ? -34.446 -5.299 44.410 1.00 88.56 94 GLN A O 1
ATOM 801 N N . SER A 1 95 ? -33.459 -3.962 42.907 1.00 90.19 95 SER A N 1
ATOM 802 C CA . SER A 1 95 ? -34.438 -2.880 43.042 1.00 90.19 95 SER A CA 1
ATOM 803 C C . SER A 1 95 ? -35.828 -3.295 42.543 1.00 90.19 95 SER A C 1
ATOM 805 O O . SER A 1 95 ? -36.840 -2.981 43.176 1.00 90.19 95 SER A O 1
ATOM 807 N N . GLN A 1 96 ? -35.892 -4.042 41.437 1.00 86.88 96 GLN A N 1
ATOM 808 C CA . GLN A 1 96 ? -37.141 -4.570 40.896 1.00 86.88 96 GLN A CA 1
ATOM 809 C C . GLN A 1 96 ? -37.807 -5.565 41.859 1.00 86.88 96 GLN A C 1
ATOM 811 O O . GLN A 1 96 ? -39.024 -5.490 42.057 1.00 86.88 96 GLN A O 1
ATOM 816 N N . ASP A 1 97 ? -37.024 -6.442 42.487 1.00 88.38 97 ASP A N 1
ATOM 817 C CA . ASP A 1 97 ? -37.512 -7.380 43.501 1.00 88.38 97 ASP A CA 1
ATOM 818 C C . ASP A 1 97 ? -38.063 -6.635 44.727 1.00 88.38 97 ASP A C 1
ATOM 820 O O . ASP A 1 97 ? -39.196 -6.883 45.147 1.00 88.38 97 ASP A O 1
ATOM 824 N N . ALA A 1 98 ? -37.341 -5.630 45.235 1.00 86.12 98 ALA A N 1
ATOM 825 C CA . ALA A 1 98 ? -37.802 -4.805 46.356 1.00 86.12 98 ALA A CA 1
ATOM 826 C C . ALA A 1 98 ? -39.110 -4.049 46.039 1.00 86.12 98 ALA A C 1
ATOM 828 O O . ALA A 1 98 ? -40.020 -3.969 46.870 1.00 86.12 98 ALA A O 1
ATOM 829 N N . LEU A 1 99 ? -39.253 -3.518 44.819 1.00 87.44 99 LEU A N 1
ATOM 830 C CA . LEU A 1 99 ? -40.498 -2.885 44.367 1.00 87.44 99 LEU A CA 1
ATOM 831 C C . LEU A 1 99 ? -41.663 -3.879 44.302 1.00 87.44 99 LEU A C 1
ATOM 833 O O . LEU A 1 99 ? -42.801 -3.520 44.625 1.00 87.44 99 LEU A O 1
ATOM 837 N N . LEU A 1 100 ? -41.402 -5.123 43.892 1.00 85.00 100 LEU A N 1
ATOM 838 C CA . LEU A 1 100 ? -42.411 -6.175 43.872 1.00 85.00 100 LEU A CA 1
ATOM 839 C C . LEU A 1 100 ? -42.882 -6.516 45.292 1.00 85.00 100 LEU A C 1
ATOM 841 O O . LEU A 1 100 ? -44.092 -6.611 45.514 1.00 85.00 100 LEU A O 1
ATOM 845 N N . GLU A 1 101 ? -41.960 -6.636 46.248 1.00 83.62 101 GLU A N 1
ATOM 846 C CA . GLU A 1 101 ? -42.279 -6.857 47.664 1.00 83.62 101 GLU A CA 1
ATOM 847 C C . GLU A 1 101 ? -43.123 -5.714 48.240 1.00 83.62 101 GLU A C 1
ATOM 849 O O . GLU A 1 101 ? -44.188 -5.952 48.816 1.00 83.62 101 GLU A O 1
ATOM 854 N N . LEU A 1 102 ? -42.726 -4.457 48.009 1.00 83.75 102 LEU A N 1
ATOM 855 C CA . LEU A 1 102 ? -43.497 -3.286 48.443 1.00 83.75 102 LEU A CA 1
ATOM 856 C C . LEU A 1 102 ? -44.908 -3.277 47.845 1.00 83.75 102 LEU A C 1
ATOM 858 O O . LEU A 1 102 ? -45.887 -3.013 48.551 1.00 83.75 102 LEU A O 1
ATOM 862 N N . ARG A 1 103 ? -45.039 -3.616 46.557 1.00 81.00 103 ARG A N 1
ATOM 863 C CA . ARG A 1 103 ? -46.340 -3.732 45.886 1.00 81.00 103 ARG A CA 1
ATOM 864 C C . ARG A 1 103 ? -47.213 -4.813 46.527 1.00 81.00 103 ARG A C 1
ATOM 866 O O . ARG A 1 103 ? -48.415 -4.595 46.688 1.00 81.00 103 ARG A O 1
ATOM 873 N N . GLN A 1 104 ? -46.639 -5.959 46.893 1.00 75.81 104 GLN A N 1
ATOM 874 C CA . GLN A 1 104 ? -47.363 -7.030 47.584 1.00 75.81 104 GLN A CA 1
ATOM 875 C C . GLN A 1 104 ? -47.796 -6.604 48.993 1.00 75.81 104 GLN A C 1
ATOM 877 O O . GLN A 1 104 ? -48.946 -6.831 49.369 1.00 75.81 104 GLN A O 1
ATOM 882 N N . CYS A 1 105 ? -46.930 -5.933 49.755 1.00 77.00 105 CYS A N 1
ATOM 883 C CA . CYS A 1 105 ? -47.267 -5.382 51.072 1.00 77.00 105 CYS A CA 1
ATOM 884 C C . CYS A 1 105 ? -48.419 -4.370 50.994 1.00 77.00 105 CYS A C 1
ATOM 886 O O . CYS A 1 105 ? -49.383 -4.471 51.755 1.00 77.00 105 CYS A O 1
ATOM 888 N N . LEU A 1 106 ? -48.369 -3.440 50.034 1.00 79.44 106 LEU A N 1
ATOM 889 C CA . LEU A 1 106 ? -49.458 -2.493 49.775 1.00 79.44 106 LEU A CA 1
ATOM 890 C C . LEU A 1 106 ? -50.767 -3.213 49.432 1.00 79.44 106 LEU A C 1
ATOM 892 O O . LEU A 1 106 ? -51.814 -2.879 49.986 1.00 79.44 106 LEU A O 1
ATOM 896 N N . ALA A 1 107 ? -50.718 -4.231 48.568 1.00 72.50 107 ALA A N 1
ATOM 897 C CA . ALA A 1 107 ? -51.894 -5.027 48.231 1.00 72.50 107 ALA A CA 1
ATOM 898 C C . ALA A 1 107 ? -52.494 -5.725 49.466 1.00 72.50 107 ALA A C 1
ATOM 900 O O . ALA A 1 107 ? -53.710 -5.676 49.657 1.00 72.50 107 ALA A O 1
ATOM 901 N N . HIS A 1 108 ? -51.667 -6.312 50.339 1.00 70.00 108 HIS A N 1
ATOM 902 C CA . HIS A 1 108 ? -52.128 -6.932 51.585 1.00 70.00 108 HIS A CA 1
ATOM 903 C C . HIS A 1 108 ? -52.770 -5.924 52.549 1.00 70.00 108 HIS A C 1
ATOM 905 O O . HIS A 1 108 ? -53.845 -6.200 53.085 1.00 70.00 108 HIS A O 1
ATOM 911 N N . MET A 1 109 ? -52.171 -4.742 52.734 1.00 71.06 109 MET A N 1
ATOM 912 C CA . MET A 1 109 ? -52.747 -3.687 53.580 1.00 71.06 109 MET A CA 1
ATOM 913 C C . MET A 1 109 ? -54.112 -3.216 53.058 1.00 71.06 109 MET A C 1
ATOM 915 O O . MET A 1 109 ? -55.059 -3.074 53.831 1.00 71.06 109 MET A O 1
ATOM 919 N N . LEU A 1 110 ? -54.250 -3.050 51.739 1.00 67.50 110 LEU A N 1
ATOM 920 C CA . LEU A 1 110 ? -55.514 -2.661 51.106 1.00 67.50 110 LEU A CA 1
ATOM 921 C C . LEU A 1 110 ? -56.604 -3.741 51.220 1.00 67.50 110 LEU A C 1
ATOM 923 O O . LEU A 1 110 ? -57.785 -3.410 51.308 1.00 67.50 110 LEU A O 1
ATOM 927 N N . ILE A 1 111 ? -56.236 -5.026 51.246 1.00 65.88 111 ILE A N 1
ATOM 928 C CA . ILE A 1 111 ? -57.182 -6.126 51.494 1.00 65.88 111 ILE A CA 1
ATOM 929 C C . ILE A 1 111 ? -57.656 -6.116 52.956 1.00 65.88 111 ILE A C 1
ATOM 931 O O . ILE A 1 111 ? -58.848 -6.303 53.204 1.00 65.88 111 ILE A O 1
ATOM 935 N N . GLY A 1 112 ? -56.763 -5.840 53.914 1.00 51.94 112 GLY A N 1
ATOM 936 C CA . GLY A 1 112 ? -57.096 -5.744 55.343 1.00 51.94 112 GLY A CA 1
ATOM 937 C C . GLY A 1 112 ? -58.051 -4.594 55.686 1.00 51.94 112 GLY A C 1
ATOM 938 O O . GLY A 1 112 ? -58.918 -4.749 56.542 1.00 51.94 112 GLY A O 1
ATOM 939 N N . LEU A 1 113 ? -57.964 -3.477 54.959 1.00 55.88 113 LEU A N 1
ATOM 940 C CA . LEU A 1 113 ? -58.876 -2.332 55.099 1.00 55.88 113 LEU A CA 1
ATOM 941 C C . LEU A 1 113 ? -60.291 -2.602 54.557 1.00 55.88 113 LEU A C 1
ATOM 943 O O 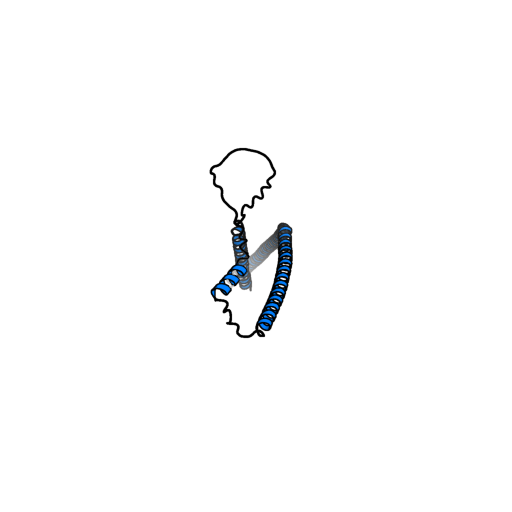. LEU A 1 113 ? -61.221 -1.861 54.855 1.00 55.88 113 LEU A O 1
ATOM 947 N N . LYS A 1 114 ? -60.493 -3.676 53.783 1.00 50.72 114 LYS A N 1
ATOM 948 C CA . LYS A 1 114 ? -61.770 -3.969 53.111 1.00 50.72 114 LYS A CA 1
ATOM 949 C C . LYS A 1 114 ? -62.815 -4.663 54.004 1.00 50.72 114 LYS A C 1
ATOM 951 O O . LYS A 1 114 ? -63.914 -4.938 53.528 1.00 50.72 114 LYS A O 1
ATOM 956 N N . LEU A 1 115 ? -62.489 -4.965 55.267 1.00 44.38 115 LEU A N 1
ATOM 957 C CA . LEU A 1 115 ? -63.343 -5.725 56.198 1.00 44.38 115 LEU A CA 1
ATOM 958 C C . LEU A 1 115 ? -63.857 -4.932 57.412 1.00 44.38 115 LEU A C 1
ATOM 960 O O . LEU A 1 115 ? -64.657 -5.473 58.175 1.00 44.38 115 LEU A O 1
ATOM 964 N N . SER A 1 116 ? -63.489 -3.659 57.575 1.00 43.59 116 SER A N 1
ATOM 965 C CA . SER A 1 116 ? -64.154 -2.763 58.528 1.00 43.59 116 SER A CA 1
ATOM 966 C C . SER A 1 116 ? -65.056 -1.789 57.775 1.00 43.59 116 SER A C 1
ATOM 968 O O . SER A 1 116 ? -64.590 -1.022 56.941 1.00 43.59 116 SER A O 1
ATOM 970 N N . SER A 1 117 ? -66.352 -1.886 58.062 1.00 49.47 117 SER A N 1
ATOM 971 C CA . SER A 1 117 ? -67.442 -0.959 57.730 1.00 49.47 117 SER A CA 1
ATOM 972 C C . SER A 1 117 ? -67.026 0.486 57.422 1.00 49.47 117 SER A C 1
ATOM 974 O O . SER A 1 117 ? -66.240 1.051 58.174 1.00 49.47 117 SER A O 1
ATOM 976 N N . GLU A 1 118 ? -67.643 1.078 56.389 1.00 46.78 118 GLU A N 1
ATOM 977 C CA . GLU A 1 118 ? -67.638 2.524 56.086 1.00 46.78 118 GLU A CA 1
ATOM 978 C C . GLU A 1 118 ? -66.269 3.191 56.246 1.00 46.78 118 GLU A C 1
ATOM 980 O O . GLU A 1 118 ? -65.966 3.826 57.251 1.00 46.78 118 GLU A O 1
ATOM 985 N N . THR A 1 119 ? -65.419 3.072 55.232 1.00 46.19 119 THR A N 1
ATOM 986 C CA . THR A 1 119 ? -64.205 3.884 55.168 1.00 46.19 119 THR A CA 1
ATOM 987 C C . THR A 1 119 ? -64.285 4.737 53.918 1.00 46.19 119 THR A C 1
ATOM 989 O O . THR A 1 119 ? -64.196 4.226 52.800 1.00 46.19 119 THR A O 1
ATOM 992 N N . ASP A 1 120 ? -64.509 6.035 54.125 1.00 41.28 120 ASP A N 1
ATOM 993 C CA . ASP A 1 120 ? -64.242 7.061 53.127 1.00 41.28 120 ASP A CA 1
ATOM 994 C C . ASP A 1 120 ? -62.868 6.780 52.528 1.00 41.28 120 ASP A C 1
ATOM 996 O O . ASP A 1 120 ? -61.860 6.714 53.236 1.00 41.28 120 ASP A O 1
ATOM 1000 N N . TRP A 1 121 ? -62.841 6.548 51.217 1.00 42.78 121 TRP A N 1
ATOM 1001 C CA . TRP A 1 121 ? -61.605 6.391 50.475 1.00 42.78 121 TRP A CA 1
ATOM 1002 C C . TRP A 1 121 ? -60.759 7.633 50.738 1.00 42.78 121 TRP A C 1
ATOM 1004 O O . TRP A 1 121 ? -61.071 8.717 50.244 1.00 42.78 121 TRP A O 1
ATOM 1014 N N . LEU A 1 122 ? -59.698 7.479 51.531 1.00 50.31 122 LEU A N 1
ATOM 1015 C CA . LEU A 1 122 ? -58.616 8.447 51.630 1.00 50.31 122 LEU A CA 1
ATOM 1016 C C . LEU A 1 122 ? -57.990 8.515 50.236 1.00 50.31 122 LEU A C 1
ATOM 1018 O O . LEU A 1 122 ? -57.101 7.747 49.876 1.00 50.31 122 LEU A O 1
ATOM 1022 N N . MET A 1 123 ? -58.564 9.387 49.412 1.00 45.31 123 MET A N 1
ATOM 1023 C CA . MET A 1 123 ? -58.065 9.757 48.103 1.00 45.31 123 MET A CA 1
ATOM 1024 C C . MET A 1 123 ? -56.687 10.355 48.350 1.00 45.31 123 MET A C 1
ATOM 1026 O O . MET A 1 123 ? -56.583 11.507 48.768 1.00 45.31 123 MET A O 1
ATOM 1030 N N . ILE A 1 124 ? -55.638 9.557 48.140 1.00 49.44 124 ILE A N 1
ATOM 1031 C CA . ILE A 1 124 ? -54.269 10.061 48.057 1.00 49.44 124 ILE A CA 1
ATOM 1032 C C . ILE A 1 124 ? -54.325 11.187 47.030 1.00 49.44 124 ILE A C 1
ATOM 1034 O O . ILE A 1 124 ? -54.649 10.957 45.860 1.00 49.44 124 ILE A O 1
ATOM 1038 N N . SER A 1 125 ? -54.121 12.421 47.482 1.00 54.09 125 SER A N 1
ATOM 1039 C CA . SER A 1 125 ? -54.279 13.560 46.598 1.00 54.09 125 SER A CA 1
ATOM 1040 C C . SER A 1 125 ? -53.137 13.540 45.583 1.00 54.09 125 SER A C 1
ATOM 1042 O O . SER A 1 125 ? -52.041 13.045 45.845 1.00 54.09 125 SER A O 1
ATOM 1044 N N . GLN A 1 126 ? -53.359 14.114 44.405 1.00 50.00 126 GLN A N 1
ATOM 1045 C CA . GLN A 1 126 ? -52.334 14.219 43.357 1.00 50.00 126 GLN A CA 1
ATOM 1046 C C . GLN A 1 126 ? -51.053 14.931 43.851 1.00 50.00 126 GLN A C 1
ATOM 1048 O O . GLN A 1 126 ? -49.965 14.741 43.302 1.00 50.00 126 GLN A O 1
ATOM 1053 N N . LYS A 1 127 ? -51.178 15.712 44.933 1.00 51.44 127 LYS A N 1
ATOM 1054 C CA . LYS A 1 127 ? -50.080 16.350 45.658 1.00 51.44 127 LYS A CA 1
ATOM 1055 C C . LYS A 1 127 ? -49.211 15.330 46.400 1.00 51.44 127 LYS A C 1
ATOM 1057 O O . LYS A 1 127 ? -47.995 15.416 46.302 1.00 51.44 127 LYS A O 1
ATOM 1062 N N . ASP A 1 128 ? -49.813 14.334 47.043 1.00 51.44 128 ASP A N 1
ATOM 1063 C CA . ASP A 1 128 ? -49.101 13.303 47.808 1.00 51.44 128 ASP A CA 1
ATOM 1064 C C . ASP A 1 128 ? -48.329 12.352 46.879 1.00 51.44 128 ASP A C 1
ATOM 1066 O O . ASP A 1 128 ? -47.182 12.004 47.153 1.00 51.44 128 ASP A O 1
ATOM 1070 N N . VAL A 1 129 ? -48.899 12.025 45.712 1.00 54.25 129 VAL A N 1
ATOM 1071 C CA . VAL A 1 129 ? -48.198 11.267 44.657 1.00 54.25 129 VAL A CA 1
ATOM 1072 C C . VAL A 1 129 ? -47.008 12.058 44.104 1.00 54.25 129 VAL A C 1
ATOM 1074 O O . VAL A 1 129 ? -45.934 11.497 43.908 1.00 54.25 129 VAL A O 1
ATOM 1077 N N . SER A 1 130 ? -47.165 13.371 43.904 1.00 54.50 130 SER A N 1
ATOM 1078 C CA . SER A 1 130 ? -46.079 14.244 43.434 1.00 54.50 130 SER A CA 1
ATOM 1079 C C . SER A 1 130 ? -44.963 14.390 44.474 1.00 54.50 130 SER A C 1
ATOM 1081 O O . SER A 1 130 ? -43.791 14.441 44.113 1.00 54.50 130 SER A O 1
ATOM 1083 N N . THR A 1 131 ? -45.305 14.421 45.765 1.00 53.69 131 THR A N 1
ATOM 1084 C CA . THR A 1 131 ? -44.331 14.469 46.863 1.00 53.69 131 THR A CA 1
ATOM 1085 C C . THR A 1 131 ? -43.557 13.159 46.993 1.00 53.69 131 THR A C 1
ATOM 1087 O O . THR A 1 131 ? -42.337 13.197 47.120 1.00 53.69 131 THR A O 1
ATOM 1090 N N . ILE A 1 132 ? -44.219 12.005 46.877 1.00 54.59 132 ILE A N 1
ATOM 1091 C CA . ILE A 1 132 ? -43.542 10.699 46.870 1.00 54.59 132 ILE A CA 1
ATOM 1092 C C . ILE A 1 132 ? -42.648 10.564 45.629 1.00 54.59 132 ILE A C 1
ATOM 1094 O O . ILE A 1 132 ? -41.498 10.149 45.749 1.00 54.59 132 ILE A O 1
ATOM 1098 N N . GLN A 1 133 ? -43.118 10.996 44.453 1.00 51.09 133 GLN A N 1
ATOM 1099 C CA . GLN A 1 133 ? -42.313 11.004 43.228 1.00 51.09 133 GLN A CA 1
ATOM 1100 C C . GLN A 1 133 ? -41.094 11.933 43.341 1.00 51.09 133 GLN A C 1
ATOM 1102 O O . GLN A 1 133 ? -40.025 11.599 42.839 1.00 51.09 133 GLN A O 1
ATOM 1107 N N . ALA A 1 134 ? -41.226 13.077 44.018 1.00 51.19 134 ALA A N 1
ATOM 1108 C CA . ALA A 1 134 ? -40.106 13.976 44.276 1.00 51.19 134 ALA A CA 1
ATOM 1109 C C . ALA A 1 134 ? -39.071 13.338 45.215 1.00 51.19 134 ALA A C 1
ATOM 1111 O O . ALA A 1 134 ? -37.892 13.377 44.895 1.00 51.19 134 ALA A O 1
ATOM 1112 N N . ILE A 1 135 ? -39.499 12.691 46.306 1.00 54.09 135 ILE A N 1
ATOM 1113 C CA . ILE A 1 135 ? -38.603 12.016 47.265 1.00 54.09 135 ILE A CA 1
ATOM 1114 C C . ILE A 1 135 ? -37.858 10.846 46.605 1.00 54.09 135 ILE A C 1
ATOM 1116 O O . ILE A 1 135 ? -36.656 10.689 46.804 1.00 54.09 135 ILE A O 1
ATOM 1120 N N . VAL A 1 136 ? -38.545 10.063 45.767 1.00 54.31 136 VAL A N 1
ATOM 1121 C CA . VAL A 1 136 ? -37.936 8.960 45.002 1.00 54.31 136 VAL A CA 1
ATOM 1122 C C . VAL A 1 136 ? -36.939 9.481 43.960 1.00 54.31 136 VAL A C 1
ATOM 1124 O O . VAL A 1 136 ? -35.901 8.861 43.749 1.00 54.31 136 VAL A O 1
ATOM 1127 N N . ASN A 1 137 ? -37.209 10.634 43.343 1.00 47.59 137 ASN A N 1
ATOM 1128 C CA . ASN A 1 137 ? -36.330 11.220 42.329 1.00 47.59 137 ASN A CA 1
ATOM 1129 C C . ASN A 1 137 ? -35.140 12.010 42.914 1.00 47.59 137 ASN A C 1
ATOM 1131 O O . ASN A 1 137 ? -34.167 12.224 42.194 1.00 47.59 137 ASN A O 1
ATOM 1135 N N . THR A 1 138 ? -35.200 12.475 44.170 1.00 51.84 138 THR A N 1
ATOM 1136 C CA . THR A 1 138 ? -34.135 13.292 44.792 1.00 51.84 138 THR A CA 1
ATOM 1137 C C . THR A 1 138 ? -33.379 12.604 45.930 1.00 51.84 138 THR A C 1
ATOM 1139 O O . THR A 1 138 ? -32.347 13.121 46.349 1.00 51.84 138 THR A O 1
ATOM 1142 N N . GLY A 1 139 ? -33.844 11.452 46.426 1.00 43.78 139 GLY A N 1
ATOM 1143 C CA . GLY A 1 139 ? -33.117 10.636 47.406 1.00 43.78 139 GLY A CA 1
ATOM 1144 C C . GLY A 1 139 ? -32.898 11.290 48.777 1.00 43.78 139 GLY A C 1
ATOM 1145 O O . GLY A 1 139 ? -31.952 10.924 49.470 1.00 43.78 139 GLY A O 1
ATOM 1146 N N . HIS A 1 140 ? -33.723 12.262 49.182 1.00 41.34 140 HIS A N 1
ATOM 1147 C CA . HIS A 1 140 ? -33.560 12.973 50.457 1.00 41.34 140 HIS A CA 1
ATOM 1148 C C . HIS A 1 140 ? -34.788 12.810 51.363 1.00 41.34 140 HIS A C 1
ATOM 1150 O O . HIS A 1 140 ? -35.877 13.297 51.050 1.00 41.34 140 HIS A O 1
ATOM 1156 N N . CYS A 1 141 ? -34.600 12.150 52.508 1.00 35.72 141 CYS A N 1
ATOM 1157 C CA . CYS A 1 141 ? -35.511 12.235 53.645 1.00 35.72 141 CYS A CA 1
ATOM 1158 C C . CYS A 1 141 ? -35.142 13.492 54.441 1.00 35.72 141 CYS A C 1
ATOM 1160 O O . CYS A 1 141 ? -34.000 13.639 54.861 1.00 35.72 141 CYS A O 1
ATOM 1162 N N . ASN A 1 142 ? -36.087 14.416 54.622 1.00 38.91 142 ASN A N 1
ATOM 1163 C CA . ASN A 1 142 ? -35.879 15.569 55.496 1.00 38.91 142 ASN A CA 1
ATOM 1164 C C . ASN A 1 142 ? -35.882 15.101 56.956 1.00 38.91 142 ASN A C 1
ATOM 1166 O O . ASN A 1 142 ? -36.957 14.940 57.538 1.00 38.91 142 ASN A O 1
ATOM 1170 N N . ASP A 1 143 ? -34.697 14.943 57.538 1.00 39.28 143 ASP A N 1
ATOM 1171 C CA . ASP A 1 143 ? -34.528 14.965 58.986 1.00 39.28 143 ASP A CA 1
ATOM 1172 C C . ASP A 1 143 ? -34.805 16.392 59.462 1.00 39.28 143 ASP A C 1
ATOM 1174 O O . ASP A 1 143 ? -34.073 17.342 59.178 1.00 39.28 143 ASP A O 1
ATOM 1178 N N . LYS A 1 144 ? -35.941 16.559 60.137 1.00 43.16 144 LYS A N 1
ATOM 1179 C CA . LYS A 1 144 ? -36.161 17.710 61.000 1.00 43.16 144 LYS A CA 1
ATOM 1180 C C . LYS A 1 144 ? -35.613 17.352 62.371 1.00 43.16 144 LYS A C 1
ATOM 1182 O O . LYS A 1 144 ? -36.330 16.717 63.134 1.00 43.1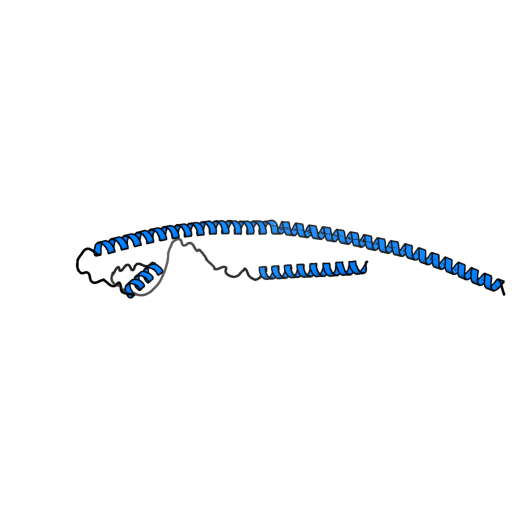6 144 LYS A O 1
ATOM 1187 N N . ASP A 1 145 ? -34.419 17.839 62.675 1.00 35.81 145 ASP A N 1
ATOM 1188 C CA . ASP A 1 145 ? -34.048 18.139 64.051 1.00 35.81 145 ASP A CA 1
ATOM 1189 C C . ASP A 1 145 ? -34.015 19.661 64.213 1.00 35.81 145 ASP A C 1
ATOM 1191 O O . ASP A 1 145 ? -33.247 20.385 63.578 1.00 35.81 145 ASP A O 1
ATOM 1195 N N . GLU A 1 146 ? -34.961 20.136 65.014 1.00 41.56 146 GLU A N 1
ATOM 1196 C CA . GLU A 1 146 ? -34.988 21.473 65.588 1.00 41.56 146 GLU A CA 1
ATOM 1197 C C . GLU A 1 146 ? -33.922 21.540 66.686 1.00 41.56 146 GLU A C 1
ATOM 1199 O O . GLU A 1 146 ? -34.034 20.812 67.668 1.00 41.56 146 GLU A O 1
ATOM 1204 N N . GLU A 1 147 ? -32.942 22.439 66.578 1.00 34.88 147 GLU A N 1
ATOM 1205 C CA . GLU A 1 147 ? -32.348 23.056 67.765 1.00 34.88 147 GLU A CA 1
ATOM 1206 C C . GLU A 1 147 ? -31.731 24.431 67.467 1.00 34.88 147 GLU A C 1
ATOM 1208 O O . GLU A 1 147 ? -31.441 24.819 66.336 1.00 34.88 147 GLU A O 1
ATOM 1213 N N . GLU A 1 148 ? -31.666 25.208 68.534 1.00 32.09 148 GLU A N 1
ATOM 1214 C CA . GLU A 1 148 ? -31.832 26.648 68.630 1.00 32.09 148 GLU A CA 1
ATOM 1215 C C . GLU A 1 148 ? -30.515 27.448 68.487 1.00 32.09 148 GLU A C 1
ATOM 1217 O O . GLU A 1 148 ? -29.445 26.999 68.873 1.00 32.09 148 GLU A O 1
ATOM 1222 N N . LYS A 1 149 ? -30.643 28.658 67.920 1.00 36.47 149 LYS A N 1
ATOM 1223 C CA . LYS A 1 149 ? -29.798 29.877 67.988 1.00 36.47 149 LYS A CA 1
ATOM 1224 C C . LYS A 1 149 ? -28.414 29.810 68.675 1.00 36.47 149 LYS A C 1
ATOM 1226 O O . LYS A 1 149 ? -28.332 29.558 69.866 1.00 36.47 149 LYS A O 1
ATOM 1231 N N . ASP A 1 150 ? -27.395 30.378 68.016 1.00 28.62 150 ASP A N 1
ATOM 1232 C CA . ASP A 1 150 ? -26.923 31.731 68.373 1.00 28.62 150 ASP A CA 1
ATOM 1233 C C . ASP A 1 150 ? -25.997 32.355 67.314 1.00 28.62 150 ASP A C 1
ATOM 1235 O O . ASP A 1 150 ? -25.256 31.682 66.598 1.00 28.62 150 ASP A O 1
ATOM 1239 N N . ALA A 1 151 ? -26.081 33.679 67.202 1.00 34.62 151 ALA A N 1
ATOM 1240 C CA . ALA A 1 151 ? -25.268 34.509 66.324 1.00 34.62 151 ALA A CA 1
ATOM 1241 C C . ALA A 1 151 ? -23.905 34.818 66.963 1.00 34.62 151 ALA A C 1
ATOM 1243 O O . ALA A 1 151 ? -23.862 35.102 68.151 1.00 34.62 151 ALA A O 1
ATOM 1244 N N . HIS A 1 152 ? -22.823 34.881 66.176 1.00 32.81 152 HIS A N 1
ATOM 1245 C CA . HIS A 1 152 ? -21.904 36.030 66.158 1.00 32.81 152 HIS A CA 1
ATOM 1246 C C . HIS A 1 152 ? -20.855 35.942 65.035 1.00 32.81 152 HIS A C 1
ATOM 1248 O O . HIS A 1 152 ? -20.413 34.885 64.598 1.00 32.81 152 HIS A O 1
ATOM 1254 N N . SER A 1 153 ? -20.528 37.139 64.567 1.00 30.08 153 SER A N 1
ATOM 1255 C CA . SER A 1 153 ? -19.744 37.550 63.411 1.00 30.08 153 SER A CA 1
ATOM 1256 C C . SER A 1 153 ? -18.214 37.397 63.524 1.00 30.08 153 SER A C 1
ATOM 1258 O O . SER A 1 153 ? -17.653 37.556 64.600 1.00 30.08 153 SER A O 1
ATOM 1260 N N . LEU A 1 154 ? -17.591 37.334 62.334 1.00 29.27 154 LEU A N 1
ATOM 1261 C CA . LEU A 1 154 ? -16.252 37.817 61.924 1.00 29.27 154 LEU A CA 1
ATOM 1262 C C . LEU A 1 154 ? -14.984 36.967 62.217 1.00 29.27 154 LEU A C 1
ATOM 1264 O O . LEU A 1 154 ? -14.601 36.689 63.343 1.00 29.27 154 LEU A O 1
ATOM 1268 N N . THR A 1 155 ? -14.320 36.659 61.096 1.00 29.41 155 THR A N 1
ATOM 1269 C CA . THR A 1 155 ? -12.944 36.198 60.778 1.00 29.41 155 THR A CA 1
ATOM 1270 C C . THR A 1 155 ? -11.799 37.030 61.404 1.00 29.41 155 THR A C 1
ATOM 1272 O O . THR A 1 155 ? -12.081 38.124 61.887 1.00 29.41 155 THR A O 1
ATOM 1275 N N . PRO A 1 156 ? -10.504 36.759 61.101 1.00 49.38 156 PRO A N 1
ATOM 1276 C CA . PRO A 1 156 ? -9.711 35.510 61.094 1.00 49.38 156 PRO A CA 1
ATOM 1277 C C . PRO A 1 156 ? -8.362 35.696 61.856 1.00 49.38 156 PRO A C 1
ATOM 1279 O O . PRO A 1 156 ? -7.951 36.828 62.066 1.00 49.38 156 PRO A O 1
ATOM 1282 N N . ASP A 1 157 ? -7.653 34.625 62.245 1.00 30.20 157 ASP A N 1
ATOM 1283 C CA . ASP A 1 157 ? -6.208 34.426 61.959 1.00 30.20 157 ASP A CA 1
ATOM 1284 C C . ASP A 1 157 ? -5.512 33.333 62.803 1.00 30.20 157 ASP A C 1
ATOM 1286 O O . ASP A 1 157 ? -5.640 33.253 64.020 1.00 30.20 157 ASP A O 1
ATOM 1290 N N . GLN A 1 158 ? -4.676 32.586 62.073 1.00 31.19 158 GLN A N 1
ATOM 1291 C CA . GLN A 1 158 ? -3.399 31.953 62.438 1.00 31.19 158 GLN A CA 1
ATOM 1292 C C . GLN A 1 158 ? -3.323 30.634 63.247 1.00 31.19 158 GLN A C 1
ATOM 1294 O O . GLN A 1 158 ? -3.311 30.588 64.470 1.00 31.19 158 GLN A O 1
ATOM 1299 N N . ALA A 1 159 ? -3.026 29.588 62.457 1.00 29.02 159 ALA A N 1
ATOM 1300 C CA . ALA A 1 159 ? -1.876 28.678 62.574 1.00 29.02 159 ALA A CA 1
ATOM 1301 C C . ALA A 1 159 ? -1.870 27.591 63.671 1.00 29.02 159 ALA A C 1
ATOM 1303 O O . ALA A 1 159 ? -1.379 27.805 64.773 1.00 29.02 159 ALA A O 1
ATOM 1304 N N . SER A 1 160 ? -2.146 26.337 63.288 1.00 26.30 160 SER A N 1
ATOM 1305 C CA . SER A 1 160 ? -1.092 25.373 62.893 1.00 26.30 160 SER A CA 1
ATOM 1306 C C . SER A 1 160 ? -1.579 23.917 62.861 1.00 26.30 160 SER A C 1
ATOM 1308 O O . SER A 1 160 ? -2.352 23.477 63.703 1.00 26.30 160 SER A O 1
ATOM 1310 N N . SER A 1 161 ? -0.996 23.179 61.909 1.00 28.28 161 SER A N 1
ATOM 1311 C CA . SER A 1 161 ? -0.832 21.719 61.816 1.00 28.28 161 SER A CA 1
ATOM 1312 C C . SER A 1 161 ? -2.079 20.836 61.682 1.00 28.28 161 SER A C 1
ATOM 1314 O O . SER A 1 161 ? -2.714 20.471 62.661 1.00 28.28 161 SER A O 1
ATOM 1316 N N . SER A 1 162 ? -2.314 20.303 60.483 1.00 31.73 162 SER A N 1
ATOM 1317 C CA . SER A 1 162 ? -1.864 18.945 60.130 1.00 31.73 162 SER A CA 1
ATOM 1318 C C . SER A 1 162 ? -2.401 18.529 58.751 1.00 31.73 162 SER A C 1
ATOM 1320 O O . SER A 1 162 ? -3.541 18.813 58.416 1.00 31.73 162 SER A O 1
ATOM 1322 N N . SER A 1 163 ? -1.535 17.876 57.967 1.00 39.06 163 SER A N 1
ATOM 1323 C CA . SER A 1 163 ? -1.869 16.827 56.989 1.00 39.06 163 SER A CA 1
ATOM 1324 C C . SER A 1 163 ? -3.059 17.079 56.045 1.00 39.06 163 SER A C 1
ATOM 1326 O O . SER A 1 163 ? -4.177 16.659 56.330 1.00 39.06 163 SER A O 1
ATOM 1328 N N . GLY A 1 164 ? -2.795 17.660 54.871 1.00 29.62 164 GLY A N 1
ATOM 1329 C CA . GLY A 1 164 ? -3.753 17.720 53.765 1.00 29.62 164 GLY A CA 1
ATOM 1330 C C . GLY A 1 164 ? -3.099 17.314 52.450 1.00 29.62 164 GLY A C 1
ATOM 1331 O O . GLY A 1 164 ? -2.273 18.055 51.921 1.00 29.62 164 GLY A O 1
ATOM 1332 N N . ASP A 1 165 ? -3.473 16.132 51.963 1.00 36.00 165 ASP A N 1
ATOM 1333 C CA . ASP A 1 165 ? -3.283 15.673 50.590 1.00 36.00 165 ASP A CA 1
ATOM 1334 C C . ASP A 1 165 ? -3.868 16.688 49.602 1.00 36.00 165 ASP A C 1
ATOM 1336 O O . ASP A 1 165 ? -5.042 17.052 49.674 1.00 36.00 165 ASP A O 1
ATOM 1340 N N . CYS A 1 166 ? -3.051 17.117 48.643 1.00 31.11 166 CYS A N 1
ATOM 1341 C CA . CYS A 1 166 ? -3.488 17.941 47.525 1.00 31.11 166 CYS A CA 1
ATOM 1342 C C . CYS A 1 166 ? -3.647 17.051 46.287 1.00 31.11 166 CYS A C 1
ATOM 1344 O O . CYS A 1 166 ? -2.724 16.922 45.482 1.00 31.11 166 CYS A O 1
ATOM 1346 N N . THR A 1 167 ? -4.826 16.458 46.101 1.00 35.62 167 THR A N 1
ATOM 1347 C CA . THR A 1 167 ? -5.271 15.991 44.782 1.00 35.62 167 THR A CA 1
ATOM 1348 C C . THR A 1 167 ? -5.588 17.209 43.923 1.00 35.62 167 THR A C 1
ATOM 1350 O O . THR A 1 167 ? -6.651 17.816 44.043 1.00 35.62 167 THR A O 1
ATOM 1353 N N . ASN A 1 168 ? -4.644 17.591 43.067 1.00 31.70 168 ASN A N 1
ATOM 1354 C CA . ASN A 1 168 ? -4.845 18.621 42.058 1.00 31.70 168 ASN A CA 1
ATOM 1355 C C . ASN A 1 168 ? -5.508 17.977 40.827 1.00 31.70 168 ASN A C 1
ATOM 1357 O O . ASN A 1 168 ? -4.827 17.533 39.906 1.00 31.70 168 ASN A O 1
ATOM 1361 N N . THR A 1 169 ? -6.839 17.885 40.811 1.00 40.09 169 THR A N 1
ATOM 1362 C CA . THR A 1 169 ? -7.608 17.595 39.592 1.00 40.09 169 THR A CA 1
ATOM 1363 C C . THR A 1 169 ? -7.688 18.860 38.740 1.00 40.09 169 THR A C 1
ATOM 1365 O O . THR A 1 169 ? -8.706 19.546 38.674 1.00 40.09 169 THR A O 1
ATOM 1368 N N . GLN A 1 170 ? -6.587 19.177 38.055 1.00 35.53 170 GLN A N 1
ATOM 1369 C CA . GLN A 1 170 ? -6.654 20.033 36.878 1.00 35.53 170 GLN A CA 1
ATOM 1370 C C . GLN A 1 170 ? -7.215 19.216 35.712 1.00 35.53 170 GLN A C 1
ATOM 1372 O O . GLN A 1 170 ? -6.595 18.285 35.210 1.00 35.53 170 GLN A O 1
ATOM 1377 N N . SER A 1 171 ? -8.427 19.593 35.319 1.00 40.22 171 SER A N 1
ATOM 1378 C CA . SER A 1 171 ? -9.128 19.201 34.101 1.00 40.22 171 SER A CA 1
ATOM 1379 C C . SER A 1 171 ? -8.226 19.307 32.862 1.00 40.22 171 SER A C 1
ATOM 1381 O O . SER A 1 171 ? -8.033 20.393 32.317 1.00 40.22 171 SER A O 1
ATOM 1383 N N . CYS A 1 172 ? -7.708 18.175 32.384 1.00 33.25 172 CYS A N 1
ATOM 1384 C CA . CYS A 1 172 ? -7.055 18.047 31.080 1.00 33.25 172 CYS A CA 1
ATOM 1385 C C . CYS A 1 172 ? -8.102 17.755 29.993 1.00 33.25 172 CYS A C 1
ATOM 1387 O O . CYS A 1 172 ? -8.159 16.666 29.435 1.00 33.25 172 CYS A O 1
ATOM 1389 N N . SER A 1 173 ? -8.951 18.734 29.688 1.00 38.56 173 SER A N 1
ATOM 1390 C CA . SER A 1 173 ? -9.949 18.657 28.613 1.00 38.56 173 SER A CA 1
ATOM 1391 C C . SER A 1 173 ? -9.522 19.511 27.412 1.00 38.56 173 SER A C 1
ATOM 1393 O O . SER A 1 173 ? -10.141 20.539 27.134 1.00 38.56 173 SER A O 1
ATOM 1395 N N . GLY A 1 174 ? -8.433 19.149 26.720 1.00 39.28 174 GLY A N 1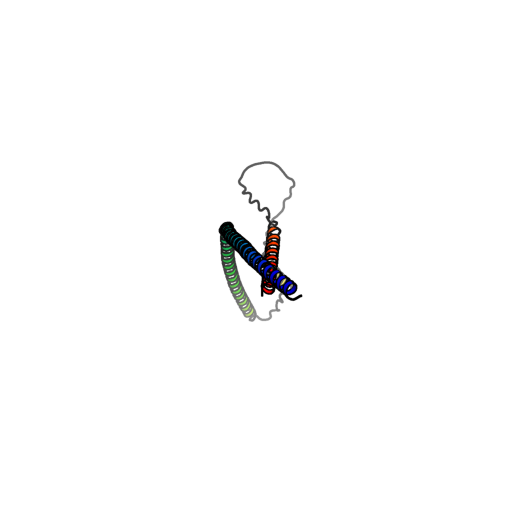
ATOM 1396 C CA . GLY A 1 174 ? -7.968 19.997 25.613 1.00 39.28 174 GLY A CA 1
ATOM 1397 C C . GLY A 1 174 ? -6.902 19.481 24.647 1.00 39.28 174 GLY A C 1
ATOM 1398 O O . GLY A 1 174 ? -6.300 20.320 23.987 1.00 39.28 174 GLY A O 1
ATOM 1399 N N . TRP A 1 175 ? -6.623 18.175 24.543 1.00 36.62 175 TRP A N 1
ATOM 1400 C CA . TRP A 1 175 ? -5.481 17.688 23.738 1.00 36.62 175 TRP A CA 1
ATOM 1401 C C . TRP A 1 175 ? -5.791 16.603 22.690 1.00 36.62 175 TRP A C 1
ATOM 1403 O O . TRP A 1 175 ? -4.873 15.926 22.245 1.00 36.62 175 TRP A O 1
ATOM 1413 N N . THR A 1 176 ? -7.038 16.439 22.231 1.00 41.34 176 THR A N 1
ATOM 1414 C CA . THR A 1 176 ? -7.371 15.338 21.295 1.00 41.34 176 THR A CA 1
ATOM 1415 C C . THR A 1 176 ? -7.734 15.730 19.862 1.00 41.34 176 THR A C 1
ATOM 1417 O O . THR A 1 176 ? -7.840 14.850 19.022 1.00 41.34 176 THR A O 1
ATOM 1420 N N . THR A 1 177 ? -7.859 17.006 19.490 1.00 44.97 177 THR A N 1
ATOM 1421 C CA . THR A 1 177 ? -8.427 17.349 18.164 1.00 44.97 177 THR A CA 1
ATOM 1422 C C . THR A 1 177 ? -7.444 17.800 17.083 1.00 44.97 177 THR A C 1
ATOM 1424 O O . THR A 1 177 ? -7.855 17.927 15.932 1.00 44.97 177 THR A O 1
ATOM 1427 N N . SER A 1 178 ? -6.159 18.027 17.384 1.00 42.88 178 SER A N 1
ATOM 1428 C CA . SER A 1 178 ? -5.234 18.595 16.382 1.00 42.88 178 SER A CA 1
ATOM 1429 C C . SER A 1 178 ? -4.430 17.551 15.602 1.00 42.88 178 SER A C 1
ATOM 1431 O O . SER A 1 178 ? -4.140 17.763 14.428 1.00 42.88 178 SER A O 1
ATOM 1433 N N . THR A 1 179 ? -4.060 16.433 16.225 1.00 46.59 179 THR A N 1
ATOM 1434 C CA . THR A 1 179 ? -3.184 15.422 15.609 1.00 46.59 179 THR A CA 1
ATOM 1435 C C . THR A 1 179 ? -3.980 14.424 14.768 1.00 46.59 179 THR A C 1
ATOM 1437 O O . THR A 1 179 ? -3.584 14.091 13.656 1.00 46.59 179 THR A O 1
ATOM 1440 N N . GLU A 1 180 ? -5.155 14.013 15.247 1.00 42.38 180 GLU A N 1
ATOM 1441 C CA . GLU A 1 180 ? -5.999 13.001 14.597 1.00 42.38 180 GLU A CA 1
ATOM 1442 C C . GLU A 1 180 ? -6.580 13.475 13.248 1.00 42.38 180 GLU A C 1
ATOM 1444 O O . GLU A 1 180 ? -6.710 12.700 12.299 1.00 42.38 180 GLU A O 1
ATOM 1449 N N . VAL A 1 181 ? -6.871 14.777 13.124 1.00 46.19 181 VAL A N 1
ATOM 1450 C CA . VAL A 1 181 ? -7.347 15.389 11.870 1.00 46.19 181 VAL A CA 1
ATOM 1451 C C . VAL A 1 181 ? -6.217 15.501 10.840 1.00 46.19 181 VAL A C 1
ATOM 1453 O O . VAL A 1 181 ? -6.465 15.295 9.652 1.00 46.19 181 VAL A O 1
ATOM 1456 N N . GLY A 1 182 ? -4.979 15.755 11.284 1.00 42.28 182 GLY A N 1
ATOM 1457 C CA . GLY A 1 182 ? -3.790 15.760 10.424 1.00 42.28 182 GLY A CA 1
ATOM 1458 C C . GLY A 1 182 ? -3.500 14.381 9.831 1.00 42.28 182 GLY A C 1
ATOM 1459 O O . GLY A 1 182 ? -3.378 14.251 8.617 1.00 42.28 182 GLY A O 1
ATOM 1460 N N . PHE A 1 183 ? -3.532 13.329 10.657 1.00 42.81 183 PHE A N 1
ATOM 1461 C CA . PHE A 1 183 ? -3.296 11.952 10.204 1.00 42.81 183 PHE A CA 1
ATOM 1462 C C . PHE A 1 183 ? -4.311 11.465 9.165 1.00 42.81 183 PHE A C 1
ATOM 1464 O O . PHE A 1 183 ? -3.938 10.794 8.203 1.00 42.81 183 PHE A O 1
ATOM 1471 N N . ARG A 1 184 ? -5.594 11.820 9.311 1.00 47.38 184 ARG A N 1
ATOM 1472 C CA . ARG A 1 184 ? -6.616 11.475 8.307 1.00 47.38 184 ARG A CA 1
ATOM 1473 C C . ARG A 1 184 ? -6.432 12.240 6.995 1.00 47.38 184 ARG A C 1
ATOM 1475 O O . ARG A 1 184 ? -6.770 11.706 5.941 1.00 47.38 184 ARG A O 1
ATOM 1482 N N . HIS A 1 185 ? -5.909 13.466 7.048 1.00 46.00 185 HIS A N 1
ATOM 1483 C CA . HIS A 1 185 ? -5.586 14.242 5.849 1.00 46.00 185 HIS A CA 1
ATOM 1484 C C . HIS A 1 185 ? -4.391 13.644 5.096 1.00 46.00 185 HIS A C 1
ATOM 1486 O O . HIS A 1 185 ? -4.448 13.515 3.874 1.00 46.00 185 HIS A O 1
ATOM 1492 N N . ASP A 1 186 ? -3.364 13.204 5.824 1.00 49.16 186 ASP A N 1
ATOM 1493 C CA . ASP A 1 186 ? -2.152 12.624 5.238 1.00 49.16 186 ASP A CA 1
ATOM 1494 C C . ASP A 1 186 ? -2.405 11.235 4.625 1.00 49.16 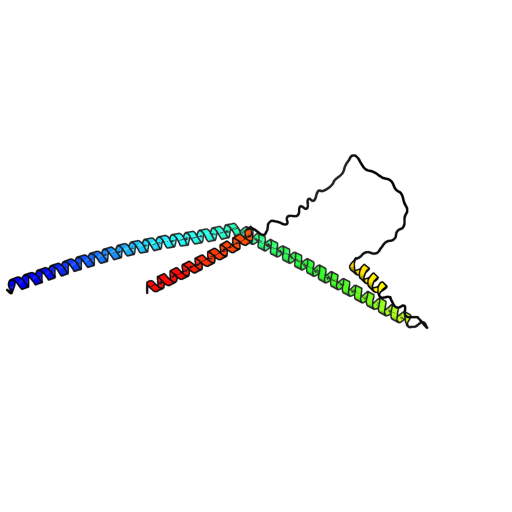186 ASP A C 1
ATOM 1496 O O . ASP A 1 186 ? -1.881 10.926 3.554 1.00 49.16 186 ASP A O 1
ATOM 1500 N N . LEU A 1 187 ? -3.276 10.420 5.235 1.00 53.66 187 LEU A N 1
ATOM 1501 C CA . LEU A 1 187 ? -3.667 9.119 4.677 1.00 53.66 187 LEU A CA 1
ATOM 1502 C C . LEU A 1 187 ? -4.485 9.270 3.382 1.00 53.66 187 LEU A C 1
ATOM 1504 O O . LEU A 1 187 ? -4.248 8.563 2.407 1.00 53.66 187 LEU A O 1
ATOM 1508 N N . ALA A 1 188 ? -5.408 10.237 3.342 1.00 54.22 188 ALA A N 1
ATOM 1509 C CA . ALA A 1 188 ? -6.208 10.519 2.150 1.00 54.22 188 ALA A CA 1
ATOM 1510 C C . ALA A 1 188 ? -5.366 11.100 0.998 1.00 54.22 188 ALA A C 1
ATOM 1512 O O . ALA A 1 188 ? -5.650 10.834 -0.171 1.00 54.22 188 ALA A O 1
ATOM 1513 N N . ALA A 1 189 ? -4.326 11.878 1.316 1.00 58.22 189 ALA A N 1
ATOM 1514 C CA . ALA A 1 189 ? -3.370 12.370 0.328 1.00 58.22 189 ALA A CA 1
ATOM 1515 C C . ALA A 1 189 ? -2.532 11.225 -0.268 1.00 58.22 189 ALA A C 1
ATOM 1517 O O . ALA A 1 189 ? -2.349 11.172 -1.484 1.00 58.22 189 ALA A O 1
ATOM 1518 N N . LEU A 1 190 ? -2.102 10.272 0.565 1.00 61.34 190 LEU A N 1
ATOM 1519 C CA . LEU A 1 190 ? -1.353 9.096 0.121 1.00 61.34 190 LEU A CA 1
ATOM 1520 C C . LEU A 1 190 ? -2.190 8.184 -0.792 1.00 61.34 190 LEU A C 1
ATOM 1522 O O . LEU A 1 190 ? -1.710 7.769 -1.848 1.00 61.34 190 LEU A O 1
ATOM 1526 N N . ASP A 1 191 ? -3.454 7.930 -0.444 1.00 63.12 191 ASP A N 1
ATOM 1527 C CA . ASP A 1 191 ? -4.372 7.144 -1.283 1.00 63.12 191 ASP A CA 1
ATOM 1528 C C . ASP A 1 191 ? -4.630 7.814 -2.644 1.00 63.12 191 ASP A C 1
ATOM 1530 O O . ASP A 1 191 ? -4.695 7.146 -3.682 1.00 63.12 191 ASP A O 1
ATOM 1534 N N . ALA A 1 192 ? -4.735 9.147 -2.666 1.00 62.56 192 ALA A N 1
ATOM 1535 C CA . ALA A 1 192 ? -4.898 9.906 -3.901 1.00 62.56 192 ALA A CA 1
ATOM 1536 C C . ALA A 1 192 ? -3.654 9.824 -4.803 1.00 62.56 192 ALA A C 1
ATOM 1538 O O . ALA A 1 192 ? -3.791 9.692 -6.024 1.00 62.56 192 ALA A O 1
ATOM 1539 N N . ASP A 1 193 ? -2.453 9.860 -4.224 1.00 64.81 193 ASP A N 1
ATOM 1540 C CA . ASP A 1 193 ? -1.199 9.743 -4.972 1.00 64.81 193 ASP A CA 1
ATOM 1541 C C . ASP A 1 193 ? -0.980 8.325 -5.522 1.00 64.81 193 ASP A C 1
ATOM 1543 O O . ASP A 1 193 ? -0.584 8.178 -6.683 1.00 64.81 193 ASP A O 1
ATOM 1547 N N . ILE A 1 194 ? -1.332 7.281 -4.760 1.00 69.00 194 ILE A N 1
ATOM 1548 C CA . ILE A 1 194 ? -1.314 5.887 -5.237 1.00 69.00 194 ILE A CA 1
ATOM 1549 C C . ILE A 1 194 ? -2.251 5.722 -6.440 1.00 69.00 194 ILE A C 1
ATOM 1551 O O . ILE A 1 194 ? -1.831 5.230 -7.491 1.00 69.00 194 ILE A O 1
ATOM 1555 N N . ALA A 1 195 ? -3.492 6.208 -6.338 1.00 68.12 195 ALA A N 1
ATOM 1556 C CA . ALA A 1 195 ? -4.456 6.134 -7.435 1.00 68.12 195 ALA A CA 1
ATOM 1557 C C . ALA A 1 195 ? -3.961 6.871 -8.693 1.00 68.12 195 ALA A C 1
ATOM 1559 O O . ALA A 1 195 ? -4.141 6.401 -9.821 1.00 68.12 195 ALA A O 1
ATOM 1560 N N . ARG A 1 196 ? -3.290 8.015 -8.514 1.00 65.75 196 ARG A N 1
ATOM 1561 C CA . ARG A 1 196 ? -2.730 8.807 -9.615 1.00 65.75 196 ARG A CA 1
ATOM 1562 C C . ARG A 1 196 ? -1.586 8.082 -10.322 1.00 65.75 196 ARG A C 1
ATOM 1564 O O . ARG A 1 196 ? -1.540 8.088 -11.553 1.00 65.75 196 ARG A O 1
ATOM 1571 N N . LEU A 1 197 ? -0.702 7.435 -9.563 1.00 67.56 197 LEU A N 1
ATOM 1572 C CA . LEU A 1 197 ? 0.400 6.634 -10.102 1.00 67.56 197 LEU A CA 1
ATOM 1573 C C . LEU A 1 197 ? -0.108 5.400 -10.855 1.00 67.56 197 LEU A C 1
ATOM 1575 O O . LEU A 1 197 ? 0.413 5.078 -11.920 1.00 67.56 197 LEU A O 1
ATOM 1579 N N . GLN A 1 198 ? -1.173 4.758 -10.373 1.00 66.00 198 GLN A N 1
ATOM 1580 C CA . GLN A 1 198 ? -1.786 3.613 -11.055 1.00 66.00 198 GLN A CA 1
ATOM 1581 C C . GLN A 1 198 ? -2.417 3.989 -12.399 1.00 66.00 198 GLN A C 1
ATOM 1583 O O . GLN A 1 198 ? -2.282 3.254 -13.375 1.00 66.00 198 GLN A O 1
ATOM 1588 N N . ILE A 1 199 ? -3.052 5.161 -12.487 1.00 67.50 199 ILE A N 1
ATOM 1589 C CA . ILE A 1 199 ? -3.575 5.677 -13.759 1.00 67.50 199 ILE A CA 1
ATOM 1590 C C . ILE A 1 199 ? -2.427 5.954 -14.737 1.00 67.50 199 ILE A C 1
ATOM 1592 O O . ILE A 1 199 ? -2.519 5.583 -15.905 1.00 67.50 199 ILE A O 1
ATOM 1596 N N . GLN A 1 200 ? -1.334 6.569 -14.277 1.00 59.56 200 GLN A N 1
ATOM 1597 C CA . GLN A 1 200 ? -0.167 6.833 -15.125 1.00 59.56 200 GLN A CA 1
ATOM 1598 C C . GLN A 1 200 ? 0.497 5.545 -15.616 1.00 59.56 200 GLN A C 1
ATOM 1600 O O . GLN A 1 200 ? 0.884 5.470 -16.781 1.00 59.56 200 GLN A O 1
ATOM 1605 N N . PHE A 1 201 ? 0.582 4.529 -14.757 1.00 65.50 201 PHE A N 1
ATOM 1606 C CA . PHE A 1 201 ? 1.098 3.215 -15.119 1.00 65.50 201 PHE A CA 1
ATOM 1607 C C . PHE A 1 201 ? 0.239 2.548 -16.202 1.00 65.50 201 PHE A C 1
ATOM 1609 O O . PHE A 1 201 ? 0.771 2.110 -17.218 1.00 65.50 201 PHE A O 1
ATOM 1616 N N . ASN A 1 202 ? -1.088 2.560 -16.046 1.00 62.53 202 ASN A N 1
ATOM 1617 C CA . ASN A 1 202 ? -2.003 1.975 -17.028 1.00 62.53 202 ASN A CA 1
ATOM 1618 C C . ASN A 1 202 ? -1.961 2.713 -18.376 1.00 62.53 202 ASN A C 1
ATOM 1620 O O . ASN A 1 202 ? -1.924 2.078 -19.423 1.00 62.53 202 ASN A O 1
ATOM 1624 N N . VAL A 1 203 ? -1.885 4.049 -18.365 1.00 61.06 203 VAL A N 1
ATOM 1625 C CA . VAL A 1 203 ? -1.740 4.847 -19.597 1.00 61.06 203 VAL A CA 1
ATOM 1626 C C . VAL A 1 203 ? -0.399 4.575 -20.287 1.00 61.06 203 VAL A C 1
ATOM 1628 O O . VAL A 1 203 ? -0.339 4.510 -21.512 1.00 61.06 203 VAL A O 1
ATOM 1631 N N . ALA A 1 204 ? 0.683 4.398 -19.525 1.00 47.28 204 ALA A N 1
ATOM 1632 C CA . ALA A 1 204 ? 1.984 4.037 -20.082 1.00 47.28 204 ALA A CA 1
ATOM 1633 C C . ALA A 1 204 ? 1.985 2.619 -20.679 1.00 47.28 204 ALA A C 1
ATOM 1635 O O . ALA A 1 204 ? 2.638 2.392 -21.695 1.00 47.28 204 ALA A O 1
ATOM 1636 N N . GLN A 1 205 ? 1.233 1.692 -20.080 1.00 52.53 205 GLN A N 1
ATOM 1637 C CA . GLN A 1 205 ? 1.079 0.324 -20.566 1.00 52.53 205 GLN A CA 1
ATOM 1638 C C . GLN A 1 205 ? 0.248 0.260 -21.860 1.00 52.53 205 GLN A C 1
ATOM 1640 O O . GLN A 1 205 ? 0.628 -0.456 -22.783 1.00 52.53 205 GLN A O 1
ATOM 1645 N N . ASP A 1 206 ? -0.810 1.068 -21.971 1.00 51.53 206 ASP A N 1
ATOM 1646 C CA . ASP A 1 206 ? -1.628 1.191 -23.189 1.00 51.53 206 ASP A CA 1
ATOM 1647 C C . ASP A 1 206 ? -0.892 1.882 -24.351 1.00 51.53 206 ASP A C 1
ATOM 1649 O O . ASP A 1 206 ? -1.236 1.676 -25.509 1.00 51.53 206 ASP A O 1
ATOM 1653 N N . LEU A 1 207 ? 0.132 2.695 -24.071 1.00 47.16 207 LEU A N 1
ATOM 1654 C CA . LEU A 1 207 ? 0.993 3.303 -25.097 1.00 47.16 207 LEU A CA 1
ATOM 1655 C C . LEU A 1 207 ? 2.115 2.369 -25.583 1.00 47.16 207 LEU A C 1
ATOM 1657 O O . LEU A 1 207 ? 2.779 2.684 -26.571 1.00 47.16 207 LEU A O 1
ATOM 1661 N N . TYR A 1 208 ? 2.350 1.256 -24.882 1.00 40.47 208 TYR A N 1
ATOM 1662 C CA . TYR A 1 208 ? 3.397 0.272 -25.186 1.00 40.47 208 TYR A CA 1
ATOM 1663 C C . TYR A 1 208 ? 2.869 -1.004 -25.871 1.00 40.47 208 TYR A C 1
ATOM 1665 O O . TYR A 1 208 ? 3.669 -1.877 -26.222 1.00 40.47 208 TYR A O 1
ATOM 1673 N N . HIS A 1 209 ? 1.553 -1.102 -26.081 1.00 42.91 209 HIS A N 1
ATOM 1674 C CA . HIS A 1 209 ? 0.868 -2.157 -26.836 1.00 42.91 209 HIS A CA 1
ATOM 1675 C C . HIS A 1 209 ? 0.257 -1.610 -28.130 1.00 42.91 209 HIS A C 1
ATOM 1677 O O . HIS A 1 209 ? 0.221 -2.387 -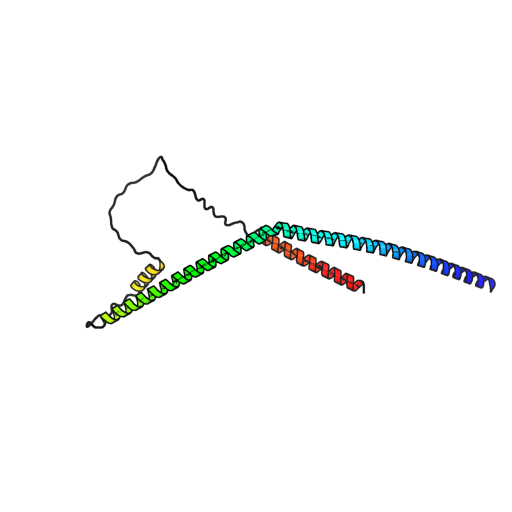29.112 1.00 42.91 209 HIS A O 1
#

pLDDT: mean 70.33, std 24.87, range [26.3, 98.19]

Sequence (209 aa):
YHFKFYHAVKKLQEEKNELGQQYAAKIDVLEEVQKEERDTLTLKLSQLEIGLREIETQWKEKYRGDIELEQQELYDENQMLKLSVAEKETELLQSQDALLELRQCLAHMLIGLKLSSETDWLMISQKDVSTIQAIVNTGHCNDKDEEEKDAHSLTPDQASSSSGDCTNTQSCSGWTTSTEVGFRHDLAALDADIARLQIQFNVAQDLYH